Protein AF-A0AAD7PEM9-F1 (afdb_monomer)

pLDDT: mean 77.88, std 20.22, range [23.95, 96.31]

Radius of gyration: 22.01 Å; Cα contacts (8 Å, |Δi|>4): 373; chains: 1; bounding box: 54×52×71 Å

Organism: Quillaja saponaria (NCBI:txid32244)

InterPro domains:
  IPR001096 Peptidase C13, legumain [PF01650] (37-109)
  IPR001096 Peptidase C13, legumain [PF01650] (110-206)
  IPR001096 Peptidase C13, legumain [PIRSF019663] (30-283)
  IPR001096 Peptidase C13, legumain [PR00776] (38-62)
  IPR001096 Peptidase C13, legumain [PR00776] (63-92)
  IPR001096 Peptidase C13, legumain [PTHR12000] (31-109)
  IPR046427 Legumain prodomain superfamily [G3DSA:1.10.132.130] (218-283)
  IPR048501 Legumain, prodomain [PF20985] (240-283)

Nearest PDB structures (foldseek):
  5nij-assembly2_C  TM=9.007E-01  e=6.828E-25  Arabidopsis thaliana
  5h0i-assembly1_B  TM=8.807E-01  e=1.495E-23  Oldenlandia affinis
  6ysa-assembly6_F  TM=8.883E-01  e=6.011E-23  Arabidopsis thaliana
  6xt5-assembly1_A  TM=8.534E-01  e=1.320E-22  Canavalia ensiformis
  6ysa-assembly9_I  TM=8.685E-01  e=2.720E-21  Arabidopsis thaliana

Secondary structure (DSSP, 8-state):
-----------TTSGGGTT--------------PPPP-EEEE----SGGGHHHHHHHHHHHHHHHHTT--GGGEEEE----STT-TT-SSTT---SSTTPPPS-TT--S---TTGGGS---SSEEEEE-STTGGGGTTTTS-TTSSEEEEESS-SS---EEES-TTSTTPPPTT--S--EEHHHHHHHHHSGGGTTS----GGG--TTSPEEGGGHHHHHHHHHHHHSPTT-HHHHHHHHHHHHHHHHHHHHHHHHHHHHHHHHHHHHHHHHHH--PPTTS-S--PPP-

Sequence (289 aa):
MIDGKPTAATNGDHHSSYLRGNGHGHGGSSTNSTGKRWAILVAGSNYYGNYRHQADVCHAYQILKKGGLKEENIIVFMYDDIAFDISNPRPDVIINKPNCVDVYRGVPKHVLKKKHAAKACKSMVIYVEACEAGSIFEGLLPKNINIYATTASNAQESSYATYCPGDFLSPPREHDTYLGDTYSISWLEDSPENDGYTVTTASGYHSSNLHKGLLANVLHLWHKFHKAPDGSDKKLGSQKQLLGEIAHREHVDYRMSHIGNLLFGHADSANVLTTVRRAGQLLLMIGPA

Solvent-accessible surface area (backbone atoms only — not comparable to full-atom values): 17437 Å² total; per-residue (Å²): 140,80,88,76,74,82,80,73,84,88,66,89,81,66,73,69,61,82,77,54,75,89,82,83,88,79,94,71,100,65,92,71,83,73,76,86,74,73,48,78,42,72,24,96,62,66,57,61,43,44,39,13,49,50,20,45,38,24,43,51,49,52,37,42,44,68,68,67,44,55,67,93,35,49,29,47,44,59,72,79,55,46,34,76,29,93,79,39,78,46,68,75,44,35,44,54,48,57,96,55,66,71,33,43,79,87,65,65,84,80,56,72,85,60,63,82,78,60,73,79,77,90,59,46,78,46,82,40,83,36,59,29,34,28,52,77,40,34,64,65,64,68,94,84,70,55,63,48,76,51,53,50,17,48,61,83,37,69,22,39,33,32,37,37,64,87,45,99,61,30,35,57,90,71,46,58,34,38,25,21,34,46,58,54,49,54,57,55,57,68,38,82,61,38,80,90,58,85,70,76,60,79,89,71,69,58,82,88,72,62,42,50,48,88,48,41,45,60,49,16,34,50,43,51,26,71,71,32,56,87,94,35,70,64,20,55,53,28,45,52,51,39,52,48,53,52,53,50,51,54,49,51,55,49,50,52,53,50,51,33,32,73,75,54,34,79,88,44,17,63,57,65,77,65,62,75,78,62,89,60,49,57,92,72,83,81,73,88,129

Mean predicted aligned error: 11.27 Å

Foldseek 3Di:
DDPPDDPDPPPPDPLPPVLDDDDDDDDDDDPPPDAADAEEQEQPDDDLLSLASVLLSLLVVLLCVLSPRDLLRYHYYDPPQHQCPPLNPHHNFAHLFAPGGGSRPPNDDDRPPPVVPRPDDPAEEEEEEFFLFQLVCQLNPDPPDRYHYDYQDHNHGFWWFDQADPDPRHHDPSRLFTRHTDVSLVSSLVRPSNPPDPRPPPVRPDVPPTDGSVCSSLSSLVSQLVPDDPPDPSNVVSVCVNVVVVVVVVVVVVVQLVVLCVVPNPVCSVVVVPDDDDTRDRPDDDPDD

Structure (mmCIF, N/CA/C/O backbone):
data_AF-A0AAD7PEM9-F1
#
_entry.id   AF-A0AAD7PEM9-F1
#
loop_
_atom_site.group_PDB
_atom_site.id
_atom_site.type_symbol
_atom_site.label_atom_id
_atom_site.label_alt_id
_atom_site.label_comp_id
_atom_site.label_asym_id
_atom_site.label_entity_id
_atom_site.label_seq_id
_atom_site.pdbx_PDB_ins_code
_atom_site.Cartn_x
_atom_site.Cartn_y
_atom_site.Cartn_z
_atom_site.occupancy
_atom_site.B_iso_or_equiv
_atom_site.auth_seq_id
_atom_site.auth_comp_id
_atom_site.auth_asym_id
_atom_site.auth_atom_id
_atom_site.pdbx_PDB_model_num
ATOM 1 N N . MET A 1 1 ? -13.249 6.245 -27.094 1.00 28.19 1 MET A N 1
ATOM 2 C CA . MET A 1 1 ? -13.487 7.379 -26.180 1.00 28.19 1 MET A CA 1
ATOM 3 C C . MET A 1 1 ? -14.542 6.939 -25.185 1.00 28.19 1 MET A C 1
ATOM 5 O O . MET A 1 1 ? -15.717 6.940 -25.519 1.00 28.19 1 MET A O 1
ATOM 9 N N . ILE A 1 2 ? -14.118 6.445 -24.026 1.00 23.95 2 ILE A N 1
ATOM 10 C CA . ILE A 1 2 ? -14.999 6.238 -22.877 1.00 23.95 2 ILE A CA 1
ATOM 11 C C . ILE A 1 2 ? -14.343 7.030 -21.753 1.00 23.95 2 ILE A C 1
ATOM 13 O O . ILE A 1 2 ? -13.365 6.584 -21.161 1.00 23.95 2 ILE A O 1
ATOM 17 N N . ASP A 1 3 ? -14.836 8.251 -21.559 1.00 27.66 3 ASP A N 1
ATOM 18 C CA . ASP A 1 3 ? -14.515 9.115 -20.427 1.00 27.66 3 ASP A CA 1
ATOM 19 C C . ASP A 1 3 ? -15.193 8.541 -19.178 1.00 27.66 3 ASP A C 1
ATOM 21 O O . ASP A 1 3 ? -16.315 8.904 -18.821 1.00 27.66 3 ASP A O 1
ATOM 25 N N . GLY A 1 4 ? -14.524 7.596 -18.522 1.00 25.61 4 GLY A N 1
ATOM 26 C CA . GLY A 1 4 ? -14.883 7.151 -17.181 1.00 25.61 4 GLY A CA 1
ATOM 27 C C . GLY A 1 4 ? -14.295 8.110 -16.155 1.00 25.61 4 GLY A C 1
ATOM 28 O O . GLY A 1 4 ? -13.165 7.920 -15.714 1.00 25.61 4 GLY A O 1
ATOM 29 N N . LYS A 1 5 ? -15.039 9.159 -15.787 1.00 25.19 5 LYS A N 1
ATOM 30 C CA . LYS A 1 5 ? -14.730 9.960 -14.593 1.00 25.19 5 LYS A CA 1
ATOM 31 C C . LYS A 1 5 ? -14.707 9.027 -13.372 1.00 25.19 5 LYS A C 1
ATOM 33 O O . LYS A 1 5 ? -15.693 8.317 -13.179 1.00 25.19 5 LYS A O 1
ATOM 38 N N . PRO A 1 6 ? -13.666 9.047 -12.524 1.00 29.41 6 PRO A N 1
ATOM 39 C CA . PRO A 1 6 ? -13.714 8.336 -11.257 1.00 29.41 6 PRO A CA 1
ATOM 40 C C . PRO A 1 6 ? -14.795 8.972 -10.378 1.00 29.41 6 PRO A C 1
ATOM 42 O O . PRO A 1 6 ? -14.723 10.150 -10.020 1.00 29.41 6 PRO A O 1
ATOM 45 N N . THR A 1 7 ? -15.829 8.203 -10.048 1.00 29.28 7 THR A N 1
ATOM 46 C CA . THR A 1 7 ? -16.776 8.561 -8.995 1.00 29.28 7 THR A CA 1
ATOM 47 C C . THR A 1 7 ? -16.064 8.392 -7.662 1.00 29.28 7 THR A C 1
ATOM 49 O O . THR A 1 7 ? -16.002 7.291 -7.120 1.00 29.28 7 THR A O 1
ATOM 52 N N . ALA A 1 8 ? -15.499 9.483 -7.144 1.00 31.58 8 ALA A N 1
ATOM 53 C CA . ALA A 1 8 ? -15.123 9.562 -5.742 1.00 31.58 8 ALA A CA 1
ATOM 54 C C . ALA A 1 8 ? -16.353 9.188 -4.905 1.00 31.58 8 ALA A C 1
ATOM 56 O O . ALA A 1 8 ? -17.434 9.748 -5.105 1.00 31.58 8 ALA A O 1
ATOM 57 N N . ALA A 1 9 ? -16.206 8.216 -4.009 1.00 29.09 9 ALA A N 1
ATOM 58 C CA . ALA A 1 9 ? -17.259 7.833 -3.087 1.00 29.09 9 ALA A CA 1
ATOM 59 C C . ALA A 1 9 ? -17.635 9.049 -2.226 1.00 29.09 9 ALA A C 1
ATOM 61 O O . ALA A 1 9 ? -16.940 9.403 -1.276 1.00 29.09 9 ALA A O 1
ATOM 62 N N . THR A 1 10 ? -18.742 9.711 -2.557 1.00 30.09 10 THR A N 1
ATOM 63 C CA . THR A 1 10 ? -19.366 10.718 -1.702 1.00 30.09 10 THR A CA 1
ATOM 64 C C . THR A 1 10 ? -20.063 9.999 -0.551 1.00 30.09 10 THR A C 1
ATOM 66 O O . THR A 1 10 ? -21.265 9.773 -0.600 1.00 30.09 10 THR A O 1
ATOM 69 N N . ASN A 1 11 ? -19.300 9.611 0.470 1.00 31.62 11 ASN A N 1
ATOM 70 C CA . ASN A 1 11 ? -19.818 9.205 1.780 1.00 31.62 11 ASN A CA 1
ATOM 71 C C . ASN A 1 11 ? -19.169 10.061 2.881 1.00 31.62 11 ASN A C 1
ATOM 73 O O . ASN A 1 11 ? -18.692 9.563 3.901 1.00 31.62 11 ASN A O 1
ATOM 77 N N . GLY A 1 12 ? -19.145 11.378 2.666 1.00 31.31 12 GLY A N 1
ATOM 78 C CA . GLY A 1 12 ? -18.929 12.340 3.741 1.00 31.31 12 GLY A CA 1
ATOM 79 C C . GLY A 1 12 ? -20.213 12.447 4.552 1.00 31.31 12 GLY A C 1
ATOM 80 O O . GLY A 1 12 ? -21.143 13.081 4.082 1.00 31.31 12 GLY A O 1
ATOM 81 N N . ASP A 1 13 ? -20.288 11.721 5.673 1.00 33.25 13 ASP A N 1
ATOM 82 C CA . ASP A 1 13 ? -21.047 12.097 6.890 1.00 33.25 13 ASP A CA 1
ATOM 83 C C . ASP A 1 13 ? -21.143 10.964 7.933 1.00 33.25 13 ASP A C 1
ATOM 85 O O . ASP A 1 13 ? -21.546 11.197 9.072 1.00 33.25 13 ASP A O 1
ATOM 89 N N . HIS A 1 14 ? -20.712 9.734 7.622 1.00 33.22 14 HIS A N 1
ATOM 90 C CA . HIS A 1 14 ? -20.806 8.615 8.580 1.00 33.22 14 HIS A CA 1
ATOM 91 C C . HIS A 1 14 ? -19.490 8.224 9.282 1.00 33.22 14 HIS A C 1
ATOM 93 O O . HIS A 1 14 ? -19.536 7.537 10.307 1.00 33.22 14 HIS A O 1
ATOM 99 N N . HIS A 1 15 ? -18.331 8.709 8.815 1.00 41.19 15 HIS A N 1
ATOM 100 C CA . HIS A 1 15 ? -17.005 8.331 9.336 1.00 41.19 15 HIS A CA 1
ATOM 101 C C . HIS A 1 15 ? -16.741 8.781 10.790 1.00 41.19 15 HIS A C 1
ATOM 103 O O . HIS A 1 15 ? -16.165 8.028 11.575 1.00 41.19 15 HIS A O 1
ATOM 109 N N . SER A 1 16 ? -17.237 9.954 11.203 1.00 36.03 16 SER A N 1
ATOM 110 C CA . SER A 1 16 ? -16.929 10.540 12.523 1.00 36.03 16 SER A CA 1
ATOM 111 C C . SER A 1 16 ? -17.588 9.813 13.714 1.00 36.03 16 SER A C 1
ATOM 113 O O . SER A 1 16 ? -17.137 9.915 14.857 1.00 36.03 16 SER A O 1
ATOM 115 N N . SER A 1 17 ? -18.659 9.048 13.480 1.00 34.22 17 SER A N 1
ATOM 116 C CA . SER A 1 17 ? -19.497 8.513 14.565 1.00 34.22 17 SER A CA 1
ATOM 117 C C . SER A 1 17 ? -18.933 7.269 15.265 1.00 34.22 17 SER A C 1
ATOM 119 O O . SER A 1 17 ? -19.214 7.059 16.442 1.00 34.22 17 SER A O 1
ATOM 121 N N . TYR A 1 18 ? -18.096 6.471 14.594 1.00 38.22 18 TYR A N 1
ATOM 122 C CA . TYR A 1 18 ? -17.559 5.230 15.172 1.00 38.22 18 TYR A CA 1
ATOM 123 C C . TYR A 1 18 ? -16.313 5.436 16.048 1.00 38.22 18 TYR A C 1
ATOM 125 O O . TYR A 1 18 ? -16.038 4.607 16.917 1.00 38.22 18 TYR A O 1
ATOM 133 N N . LEU A 1 19 ? -15.586 6.545 15.867 1.00 37.31 19 LEU A N 1
ATOM 134 C CA . LEU A 1 19 ? -14.459 6.934 16.729 1.00 37.31 19 LEU A CA 1
ATOM 135 C C . LEU A 1 19 ? -14.899 7.817 17.911 1.00 37.31 19 LEU A C 1
ATOM 137 O O . LEU A 1 19 ? -14.237 7.842 18.950 1.00 37.31 19 LEU A O 1
ATOM 141 N N . ARG A 1 20 ? -16.054 8.488 17.802 1.00 39.75 20 ARG A N 1
ATOM 142 C CA . ARG A 1 20 ? -16.646 9.308 18.867 1.00 39.75 20 ARG A CA 1
ATOM 143 C C . ARG A 1 20 ? -17.340 8.452 19.929 1.00 39.75 20 ARG A C 1
ATOM 145 O O . ARG A 1 20 ? -18.539 8.194 19.878 1.00 39.75 20 ARG A O 1
ATOM 152 N N . GLY A 1 21 ? -16.602 8.082 20.971 1.00 33.62 21 GLY A N 1
ATOM 153 C CA . GLY A 1 21 ? -17.222 7.809 22.267 1.00 33.62 21 GLY A CA 1
ATOM 154 C C . GLY A 1 21 ? -17.830 9.103 22.820 1.00 33.62 21 GLY A C 1
ATOM 155 O O . GLY A 1 21 ? -17.102 10.057 23.074 1.00 33.62 21 GLY A O 1
ATOM 156 N N . ASN A 1 22 ? -19.155 9.152 22.982 1.00 35.03 22 ASN A N 1
ATOM 157 C CA . ASN A 1 22 ? -19.873 10.265 23.612 1.00 35.03 22 ASN A CA 1
ATOM 158 C C . ASN A 1 22 ? -19.249 10.636 24.970 1.00 35.03 22 ASN A C 1
ATOM 160 O O . ASN A 1 22 ? -19.335 9.866 25.925 1.00 35.03 22 ASN A O 1
ATOM 164 N N . GLY A 1 23 ? -18.680 11.836 25.071 1.00 34.56 23 GLY A N 1
ATOM 165 C CA . GLY A 1 23 ? -18.253 12.436 26.332 1.00 34.56 23 GLY A CA 1
ATOM 166 C C . GLY A 1 23 ? -19.013 13.730 26.589 1.00 34.56 23 GLY A C 1
ATOM 167 O O . GLY A 1 23 ? -18.608 14.760 26.070 1.00 34.56 23 GLY A O 1
ATOM 168 N N . HIS A 1 24 ? -20.091 13.672 27.377 1.00 31.80 24 HIS A N 1
ATOM 169 C CA . HIS A 1 24 ? -20.670 14.787 28.146 1.00 31.80 24 HIS A CA 1
ATOM 170 C C . HIS A 1 24 ? -21.153 14.213 29.491 1.00 31.80 24 HIS A C 1
ATOM 172 O O . HIS A 1 24 ? -21.823 13.183 29.523 1.00 31.80 24 HIS A O 1
ATOM 178 N N . GLY A 1 25 ? -20.698 14.811 30.597 1.00 39.12 25 GLY A N 1
ATOM 179 C CA . GLY A 1 25 ? -20.595 14.146 31.898 1.00 39.12 25 GLY A CA 1
ATOM 180 C C . GLY A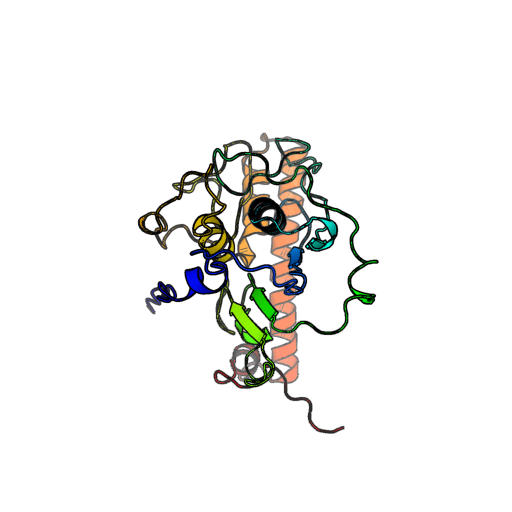 1 25 ? -21.803 14.229 32.834 1.00 39.12 25 GLY A C 1
ATOM 181 O O . GLY A 1 25 ? -22.584 15.176 32.804 1.00 39.12 25 GLY A O 1
ATOM 182 N N . HIS A 1 26 ? -21.860 13.271 33.762 1.00 31.94 26 HIS A N 1
ATOM 183 C CA . HIS A 1 26 ? -22.388 13.458 35.113 1.00 31.94 26 HIS A CA 1
ATOM 184 C C . HIS A 1 26 ? -21.810 12.401 36.061 1.00 31.94 26 HIS A C 1
ATOM 186 O O . HIS A 1 26 ? -21.626 11.246 35.680 1.00 31.94 26 HIS A O 1
ATOM 192 N N . GLY A 1 27 ? -21.476 12.826 37.283 1.00 39.62 27 GLY A N 1
ATOM 193 C CA . GLY A 1 27 ? -20.904 11.981 38.324 1.00 39.62 27 GLY A CA 1
ATOM 194 C C . GLY A 1 27 ? -21.825 10.818 38.687 1.00 39.62 27 GLY A C 1
ATOM 195 O O . GLY A 1 27 ? -22.992 11.008 39.013 1.00 39.62 27 GLY A O 1
ATOM 196 N N . GLY A 1 28 ? -21.272 9.610 38.637 1.00 29.92 28 GLY A N 1
ATOM 197 C CA . GLY A 1 28 ? -21.939 8.377 39.027 1.00 29.92 28 GLY A CA 1
ATOM 198 C C . GLY A 1 28 ? -20.964 7.217 38.904 1.00 29.92 28 GLY A C 1
ATOM 199 O O . GLY A 1 28 ? -20.596 6.823 37.799 1.00 29.92 28 GLY A O 1
ATOM 200 N N . SER A 1 29 ? -20.514 6.695 40.046 1.00 42.78 29 SER A N 1
ATOM 201 C CA . SER A 1 29 ? -19.717 5.472 40.131 1.00 42.78 29 SER A CA 1
ATOM 202 C C . SER A 1 29 ? -20.503 4.318 39.508 1.00 42.78 29 SER A C 1
ATOM 204 O O . SER A 1 29 ? -21.427 3.777 40.110 1.00 42.78 29 SER A O 1
ATOM 206 N N . SER A 1 30 ? -20.157 3.964 38.274 1.00 35.09 30 SER A N 1
ATOM 207 C CA . SER A 1 30 ? -20.534 2.698 37.663 1.00 35.09 30 SER A CA 1
ATOM 208 C C . SER A 1 30 ? -19.281 2.125 37.023 1.00 35.09 30 SER A C 1
ATOM 210 O O . SER A 1 30 ? -18.703 2.689 36.094 1.00 35.09 30 SER A O 1
ATOM 212 N N . THR A 1 31 ? -18.810 1.005 37.556 1.00 47.44 31 THR A N 1
ATOM 213 C CA . THR A 1 31 ? -17.778 0.190 36.920 1.00 47.44 31 THR A CA 1
ATOM 214 C C . THR A 1 31 ? -18.389 -0.478 35.687 1.00 47.44 31 THR A C 1
ATOM 216 O O . THR A 1 31 ? -18.671 -1.675 35.683 1.00 47.44 31 THR A O 1
ATOM 219 N N . ASN A 1 32 ? -18.641 0.306 34.639 1.00 43.00 32 ASN A N 1
ATOM 220 C CA . ASN A 1 32 ? -18.952 -0.209 33.316 1.00 43.00 32 ASN A CA 1
ATOM 221 C C . ASN A 1 32 ? -17.657 -0.782 32.747 1.00 43.00 32 ASN A C 1
ATOM 223 O O . ASN A 1 32 ? -16.740 -0.037 32.404 1.00 43.00 32 ASN A O 1
ATOM 227 N N . SER A 1 33 ? -17.561 -2.109 32.662 1.00 50.50 33 SER A N 1
ATOM 228 C CA . SER A 1 33 ? -16.481 -2.761 31.923 1.00 50.50 33 SER A CA 1
ATOM 229 C C . SER A 1 33 ? -16.635 -2.426 30.436 1.00 50.50 33 SER A C 1
ATOM 231 O O . SER A 1 33 ? -17.313 -3.102 29.665 1.00 50.50 33 SER A O 1
ATOM 233 N N . THR A 1 34 ? -16.040 -1.311 30.024 1.00 70.25 34 THR A N 1
ATOM 234 C CA . THR A 1 34 ? -15.925 -0.939 28.620 1.00 70.25 34 THR A CA 1
ATOM 235 C C . THR A 1 34 ? -15.069 -2.008 27.942 1.00 70.25 34 THR A C 1
ATOM 237 O O . THR A 1 34 ? -13.932 -2.272 28.336 1.00 70.25 34 THR A O 1
ATOM 240 N N . GLY A 1 35 ? -15.653 -2.725 26.977 1.00 73.94 35 GLY A N 1
ATOM 241 C CA . GLY A 1 35 ? -14.961 -3.797 26.262 1.00 73.94 35 GLY A CA 1
ATOM 242 C C . GLY A 1 35 ? -13.635 -3.314 25.661 1.00 73.94 35 GLY A C 1
ATOM 243 O O . GLY A 1 35 ? -13.486 -2.148 25.296 1.00 73.94 35 GLY A O 1
ATOM 244 N N . LYS A 1 36 ? -12.648 -4.209 25.555 1.00 84.25 36 LYS A N 1
ATOM 245 C CA . LYS A 1 36 ? -11.341 -3.866 24.976 1.00 84.25 36 LYS A CA 1
ATOM 246 C C . LYS A 1 36 ? -11.478 -3.604 23.472 1.00 84.25 36 LYS A C 1
ATOM 248 O O . LYS A 1 36 ? -12.008 -4.446 22.751 1.00 84.25 36 LYS A O 1
ATOM 253 N N . ARG A 1 37 ? -10.948 -2.471 23.000 1.00 87.94 37 ARG A N 1
ATOM 254 C CA . ARG A 1 37 ? -10.754 -2.191 21.568 1.00 87.94 37 ARG A CA 1
ATOM 255 C C . ARG A 1 37 ? -9.472 -2.874 21.085 1.00 87.94 37 ARG A C 1
ATOM 257 O O . ARG A 1 37 ? -8.461 -2.804 21.783 1.00 87.94 37 ARG A O 1
ATOM 264 N N . TRP A 1 38 ? -9.534 -3.506 19.916 1.00 87.50 38 TRP A N 1
ATOM 265 C CA . TRP A 1 38 ? -8.422 -4.203 19.265 1.00 87.50 38 TRP A CA 1
ATOM 266 C C . TRP A 1 38 ? -8.283 -3.732 17.822 1.00 87.50 38 TRP A C 1
ATOM 268 O O . TRP A 1 38 ? -9.289 -3.409 17.193 1.00 87.50 38 TRP A O 1
ATOM 278 N N . ALA A 1 39 ? -7.064 -3.765 17.296 1.00 90.50 39 ALA A N 1
ATOM 279 C CA . ALA A 1 39 ? -6.781 -3.503 15.892 1.00 90.50 39 ALA A CA 1
ATOM 280 C C . ALA A 1 39 ? -5.832 -4.559 15.320 1.00 90.50 39 ALA A C 1
ATOM 282 O O . ALA A 1 39 ? -4.964 -5.083 16.022 1.00 90.50 39 ALA A O 1
ATOM 283 N N . ILE A 1 40 ? -6.010 -4.861 14.036 1.00 89.94 40 ILE A N 1
ATOM 284 C CA . ILE A 1 40 ? -5.048 -5.613 13.237 1.00 89.94 40 ILE A CA 1
ATOM 285 C C . ILE A 1 40 ? -4.717 -4.761 12.025 1.00 89.94 40 ILE A C 1
ATOM 287 O O . ILE A 1 40 ? -5.623 -4.381 11.290 1.00 89.94 40 ILE A O 1
ATOM 291 N N . LEU A 1 41 ? -3.435 -4.486 11.835 1.00 93.44 41 LEU A N 1
ATOM 292 C CA . LEU A 1 41 ? -2.896 -3.738 10.710 1.00 93.44 41 LEU A CA 1
ATOM 293 C C . LEU A 1 41 ? -2.036 -4.692 9.882 1.00 93.44 41 LEU A C 1
ATOM 295 O O . LEU A 1 41 ? -1.224 -5.425 10.450 1.00 93.44 41 LEU A O 1
ATOM 299 N N . VAL A 1 42 ? -2.234 -4.723 8.565 1.00 93.56 42 VAL A N 1
ATOM 300 C CA . VAL A 1 42 ? -1.559 -5.675 7.672 1.00 93.56 42 VAL A CA 1
ATOM 301 C C . VAL A 1 42 ? -1.076 -4.963 6.418 1.00 93.56 42 VAL A C 1
ATOM 303 O O . VAL A 1 42 ? -1.883 -4.408 5.681 1.00 93.56 42 VAL A O 1
ATOM 306 N N . ALA A 1 43 ? 0.225 -5.045 6.150 1.00 93.06 43 ALA A N 1
ATOM 307 C CA . ALA A 1 43 ? 0.818 -4.724 4.862 1.00 93.06 43 ALA A CA 1
ATOM 308 C C . ALA A 1 43 ? 1.081 -6.040 4.120 1.00 93.06 43 ALA A C 1
ATOM 310 O O . ALA A 1 43 ? 1.899 -6.854 4.549 1.00 93.06 43 ALA A O 1
ATOM 311 N N . GLY A 1 44 ? 0.366 -6.264 3.017 1.00 91.88 44 GLY A N 1
ATOM 312 C CA . GLY A 1 44 ? 0.402 -7.520 2.257 1.00 91.88 44 GLY A CA 1
ATOM 313 C C . GLY A 1 44 ? 1.575 -7.667 1.282 1.00 91.88 44 GLY A C 1
ATOM 314 O O . GLY A 1 44 ? 1.578 -8.601 0.486 1.00 91.88 44 GLY A O 1
ATOM 315 N N . SER A 1 45 ? 2.549 -6.754 1.304 1.00 91.50 45 SER A N 1
ATOM 316 C CA . SER A 1 45 ? 3.645 -6.694 0.331 1.00 91.50 45 SER A CA 1
ATOM 317 C C . SER A 1 45 ? 4.996 -6.400 0.977 1.00 91.50 45 SER A C 1
ATOM 319 O O . SER A 1 45 ? 5.071 -5.817 2.060 1.00 91.50 45 SER A O 1
ATOM 321 N N . ASN A 1 46 ? 6.051 -6.682 0.226 1.00 91.06 46 ASN A N 1
ATOM 322 C CA . ASN A 1 46 ? 7.449 -6.442 0.558 1.00 91.06 46 ASN A CA 1
ATOM 323 C C . ASN A 1 46 ? 8.158 -5.630 -0.546 1.00 91.06 46 ASN A C 1
ATOM 325 O O . ASN A 1 46 ? 7.552 -5.285 -1.566 1.00 91.06 46 ASN A O 1
ATOM 329 N N . TYR A 1 47 ? 9.447 -5.373 -0.335 1.00 91.94 47 TYR A N 1
ATOM 330 C CA . TYR A 1 47 ? 10.369 -4.609 -1.174 1.00 91.94 47 TYR A CA 1
ATOM 331 C C . TYR A 1 47 ? 10.101 -3.103 -1.234 1.00 91.94 47 TYR A C 1
ATOM 333 O O . TYR A 1 47 ? 8.970 -2.625 -1.157 1.00 91.94 47 TYR A O 1
ATOM 341 N N . TYR A 1 48 ? 11.170 -2.338 -1.466 1.00 92.25 48 TYR A N 1
ATOM 342 C CA . TYR A 1 48 ? 11.141 -0.873 -1.467 1.00 92.25 48 TYR A CA 1
ATOM 343 C C . TYR A 1 48 ? 10.200 -0.248 -2.520 1.00 92.25 48 TYR A C 1
ATOM 345 O O . TYR A 1 48 ? 9.628 0.820 -2.302 1.00 92.25 48 TYR A O 1
ATOM 353 N N . GLY A 1 49 ? 9.943 -0.933 -3.640 1.00 89.50 49 GLY A N 1
ATOM 354 C CA . GLY A 1 49 ? 8.935 -0.502 -4.622 1.00 89.50 49 GLY A CA 1
ATOM 355 C C . GLY A 1 49 ? 7.498 -0.464 -4.070 1.00 89.50 49 GLY A C 1
ATOM 356 O O . GLY A 1 49 ? 6.640 0.224 -4.622 1.00 89.50 49 GLY A O 1
ATOM 357 N N . ASN A 1 50 ? 7.237 -1.153 -2.954 1.00 93.44 50 ASN A N 1
ATOM 358 C CA . ASN A 1 50 ? 5.951 -1.181 -2.253 1.00 93.44 50 ASN A CA 1
ATOM 359 C C . ASN A 1 50 ? 5.985 -0.461 -0.895 1.00 93.44 50 ASN A C 1
ATOM 361 O O . ASN A 1 50 ? 5.160 -0.746 -0.028 1.00 93.44 50 ASN A O 1
ATOM 365 N N . TYR A 1 51 ? 6.917 0.481 -0.724 1.00 94.69 51 TYR A N 1
ATOM 366 C CA . TYR A 1 51 ? 7.090 1.313 0.472 1.00 94.69 51 TYR A CA 1
ATOM 367 C C . TYR A 1 51 ? 5.764 1.759 1.115 1.00 94.69 51 TYR A C 1
ATOM 369 O O . TYR A 1 51 ? 5.547 1.553 2.311 1.00 94.69 51 TYR A O 1
ATOM 377 N N . ARG A 1 52 ? 4.863 2.311 0.293 1.00 94.19 52 ARG A N 1
ATOM 378 C CA . ARG A 1 52 ? 3.548 2.843 0.679 1.00 94.19 52 ARG A CA 1
ATOM 379 C C . ARG A 1 52 ? 2.705 1.926 1.570 1.00 94.19 52 ARG A C 1
ATOM 381 O O . ARG A 1 52 ? 2.190 2.401 2.571 1.00 94.19 52 ARG A O 1
ATOM 388 N N . HIS A 1 53 ? 2.660 0.614 1.325 1.00 95.81 53 HIS A N 1
ATOM 389 C CA . HIS A 1 53 ? 1.777 -0.267 2.099 1.00 95.81 53 HIS A CA 1
ATOM 390 C C . HIS A 1 53 ? 2.247 -0.426 3.557 1.00 95.81 53 HIS A C 1
ATOM 392 O O . HIS A 1 53 ? 1.433 -0.520 4.475 1.00 95.81 53 HIS A O 1
ATOM 398 N N . GLN A 1 54 ? 3.566 -0.451 3.798 1.00 96.31 54 GLN A N 1
ATOM 399 C CA . GLN A 1 54 ? 4.102 -0.471 5.165 1.00 96.31 54 GLN A CA 1
ATOM 400 C C . GLN A 1 54 ? 4.054 0.921 5.804 1.00 96.31 54 GLN A C 1
ATOM 402 O O . GLN A 1 54 ? 3.815 1.018 7.007 1.00 96.31 54 GLN A O 1
ATOM 407 N N . ALA A 1 55 ? 4.210 1.990 5.015 1.00 95.44 55 ALA A N 1
ATOM 408 C CA . ALA A 1 55 ? 4.030 3.363 5.482 1.00 95.44 55 ALA A CA 1
ATOM 409 C C . ALA A 1 55 ? 2.592 3.630 5.966 1.00 95.44 55 ALA A C 1
ATOM 411 O O . ALA A 1 55 ? 2.423 4.178 7.055 1.00 95.44 55 ALA A O 1
ATOM 412 N N . ASP A 1 56 ? 1.578 3.155 5.236 1.00 96.19 56 ASP A N 1
ATOM 413 C CA . ASP A 1 56 ? 0.163 3.245 5.617 1.00 96.19 56 ASP A CA 1
ATOM 414 C C . ASP A 1 56 ? -0.108 2.528 6.948 1.00 96.19 56 ASP A C 1
ATOM 416 O O . ASP A 1 56 ? -0.740 3.077 7.852 1.00 96.19 56 ASP A O 1
ATOM 420 N N . VAL A 1 57 ? 0.423 1.310 7.113 1.00 96.06 57 VAL A N 1
ATOM 421 C CA . VAL A 1 57 ? 0.316 0.540 8.364 1.00 96.06 57 VAL A CA 1
ATOM 422 C C . VAL A 1 57 ? 0.996 1.254 9.531 1.00 96.06 57 VAL A C 1
ATOM 424 O O . VAL A 1 57 ? 0.438 1.307 10.631 1.00 96.06 57 VAL A O 1
ATOM 427 N N . CYS A 1 58 ? 2.183 1.817 9.305 1.00 95.75 58 CYS A N 1
ATOM 428 C CA . CYS A 1 58 ? 2.901 2.586 10.315 1.00 95.75 58 CYS A CA 1
ATOM 429 C C . CYS A 1 58 ? 2.101 3.830 10.731 1.00 95.75 58 CYS A C 1
ATOM 431 O O . CYS A 1 58 ? 1.930 4.084 11.922 1.00 95.75 58 CYS A O 1
ATOM 433 N N . HIS A 1 59 ? 1.536 4.566 9.774 1.00 95.25 59 HIS A N 1
ATOM 434 C CA . HIS A 1 59 ? 0.729 5.751 10.055 1.00 95.25 59 HIS A CA 1
ATOM 435 C C . HIS A 1 59 ? -0.566 5.399 10.806 1.00 95.25 59 HIS A C 1
ATOM 437 O O . HIS A 1 59 ? -0.869 6.006 11.838 1.00 95.25 59 HIS A O 1
ATOM 443 N N . ALA A 1 60 ? -1.265 4.342 10.382 1.00 94.38 60 ALA A N 1
ATOM 444 C CA . ALA A 1 60 ? -2.431 3.807 11.082 1.00 94.38 60 ALA A CA 1
ATOM 445 C C . ALA A 1 60 ? -2.113 3.448 12.543 1.00 94.38 60 ALA A C 1
ATOM 447 O O . ALA A 1 60 ? -2.892 3.749 13.450 1.00 94.38 60 ALA A O 1
ATOM 448 N N . TYR A 1 61 ? -0.949 2.840 12.798 1.00 94.50 61 TYR A N 1
ATOM 449 C CA . TYR A 1 61 ? -0.498 2.542 14.155 1.00 94.50 61 TYR A CA 1
ATOM 450 C C . TYR A 1 61 ? -0.353 3.811 15.008 1.00 94.50 61 TYR A C 1
ATOM 452 O O . TYR A 1 61 ? -0.838 3.832 16.143 1.00 94.50 61 TYR A O 1
ATOM 460 N N . GLN A 1 62 ? 0.259 4.872 14.469 1.00 94.06 62 GLN A N 1
ATOM 461 C CA . GLN A 1 62 ? 0.432 6.133 15.199 1.00 94.06 62 GLN A CA 1
ATOM 462 C C . GLN A 1 62 ? -0.917 6.768 15.563 1.00 94.06 62 GLN A C 1
ATOM 464 O O . GLN A 1 62 ? -1.108 7.180 16.710 1.00 94.06 62 GLN A O 1
ATOM 469 N N . ILE A 1 63 ? -1.876 6.774 14.631 1.00 92.31 63 ILE A N 1
ATOM 470 C CA . ILE A 1 63 ? -3.241 7.276 14.859 1.00 92.31 63 ILE A CA 1
ATOM 471 C C . ILE A 1 63 ? -3.929 6.488 15.977 1.00 92.31 63 ILE A C 1
ATOM 473 O O . ILE A 1 63 ? -4.418 7.073 16.944 1.00 92.31 63 ILE A O 1
ATOM 477 N N . LEU A 1 64 ? -3.912 5.153 15.907 1.00 92.38 64 LEU A N 1
ATOM 478 C CA . LEU A 1 64 ? -4.552 4.306 16.917 1.00 92.38 64 LEU A CA 1
ATOM 479 C C . LEU A 1 64 ? -3.915 4.473 18.301 1.00 92.38 64 LEU A C 1
ATOM 481 O O . LEU A 1 64 ? -4.628 4.559 19.307 1.00 92.38 64 LEU A O 1
ATOM 485 N N . LYS A 1 65 ? -2.582 4.552 18.363 1.00 91.50 65 LYS A N 1
ATOM 486 C CA . LYS A 1 65 ? -1.846 4.784 19.610 1.00 91.50 65 LYS A CA 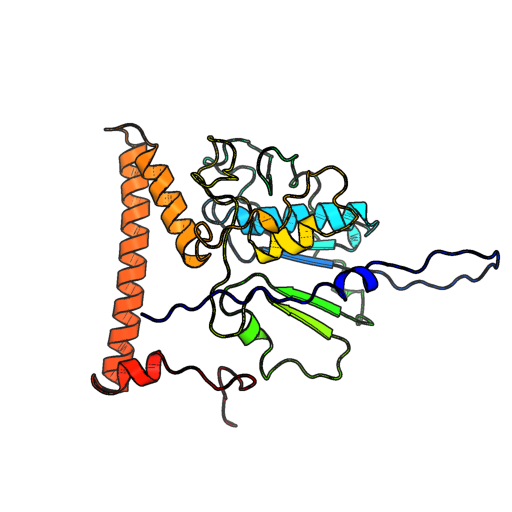1
ATOM 487 C C . LYS A 1 65 ? -2.199 6.141 20.217 1.00 91.50 65 LYS A C 1
ATOM 489 O O . LYS A 1 65 ? -2.486 6.215 21.413 1.00 91.50 65 LYS A O 1
ATOM 494 N N . LYS A 1 66 ? -2.246 7.198 19.400 1.00 90.25 66 LYS A N 1
ATOM 495 C CA . LYS A 1 66 ? -2.635 8.549 19.832 1.00 90.25 66 LYS A CA 1
ATOM 496 C C . LYS A 1 66 ? -4.106 8.624 20.265 1.00 90.25 66 LYS A C 1
ATOM 498 O O . LYS A 1 66 ? -4.404 9.284 21.255 1.00 90.25 66 LYS A O 1
ATOM 503 N N . GLY A 1 67 ? -4.993 7.850 19.635 1.00 89.94 67 GLY A N 1
ATOM 504 C CA . GLY A 1 67 ? -6.398 7.654 20.036 1.00 89.94 67 GLY A CA 1
ATOM 505 C C . GLY A 1 67 ? -6.606 6.783 21.289 1.00 89.94 67 GLY A C 1
ATOM 506 O O . GLY A 1 67 ? -7.736 6.399 21.631 1.00 89.94 67 GLY A O 1
ATOM 507 N N . GLY A 1 68 ? -5.521 6.423 21.979 1.00 91.00 68 GLY A N 1
ATOM 508 C CA . GLY A 1 68 ? -5.548 5.707 23.250 1.00 91.00 68 GLY A CA 1
ATOM 509 C C . GLY A 1 68 ? -5.792 4.200 23.134 1.00 91.00 68 GLY A C 1
ATOM 510 O O . GLY A 1 68 ? -6.165 3.573 24.132 1.00 91.00 68 GLY A O 1
ATOM 511 N N . LEU A 1 69 ? -5.619 3.585 21.953 1.00 91.19 69 LEU A N 1
ATOM 512 C CA . LEU A 1 69 ? -5.498 2.125 21.886 1.00 91.19 69 LEU A CA 1
ATOM 513 C C . LEU A 1 69 ? -4.173 1.709 22.521 1.00 91.19 69 LEU A C 1
ATOM 515 O O . LEU A 1 69 ? -3.105 2.210 22.178 1.00 91.19 69 LEU A O 1
ATOM 519 N N . LYS A 1 70 ? -4.250 0.758 23.451 1.00 89.88 70 LYS A N 1
ATOM 520 C CA . LYS A 1 70 ? -3.056 0.197 24.075 1.00 89.88 70 LYS A CA 1
ATOM 521 C C . LYS A 1 70 ? -2.288 -0.643 23.063 1.00 89.88 70 LYS A C 1
ATOM 523 O O . LYS A 1 70 ? -2.898 -1.414 22.324 1.00 89.88 70 LYS A O 1
ATOM 528 N N . GLU A 1 71 ? -0.966 -0.531 23.084 1.00 87.38 71 GLU A N 1
ATOM 529 C CA . GLU A 1 71 ? -0.068 -1.230 22.161 1.00 87.38 71 GLU A CA 1
ATOM 530 C C . GLU A 1 71 ? -0.274 -2.750 22.198 1.00 87.38 71 GLU A C 1
ATOM 532 O O . GLU A 1 71 ? -0.310 -3.393 21.154 1.00 87.38 71 GLU A O 1
ATOM 537 N N . GLU A 1 72 ? -0.547 -3.332 23.374 1.00 85.62 72 GLU A N 1
ATOM 538 C CA . GLU A 1 72 ? -0.837 -4.766 23.482 1.00 85.62 72 GLU A CA 1
ATOM 539 C C . GLU A 1 72 ? -2.111 -5.229 22.753 1.00 85.62 72 GLU A C 1
ATOM 541 O O . GLU A 1 72 ? -2.312 -6.438 22.609 1.00 85.62 72 GLU A O 1
ATOM 546 N N . ASN A 1 73 ? -2.957 -4.289 22.321 1.00 87.88 73 ASN A N 1
ATOM 547 C CA . ASN A 1 73 ? -4.186 -4.545 21.581 1.00 87.88 73 ASN A CA 1
ATOM 548 C C . ASN A 1 73 ? -4.082 -4.181 20.087 1.00 87.88 73 ASN A C 1
ATOM 550 O O . ASN A 1 73 ? -5.082 -4.298 19.375 1.00 87.88 73 ASN A O 1
ATOM 554 N N . ILE A 1 74 ? -2.912 -3.745 19.605 1.00 90.06 74 ILE A N 1
ATOM 555 C CA . ILE A 1 74 ? -2.654 -3.490 18.183 1.00 90.06 74 ILE A CA 1
ATOM 556 C C . ILE A 1 74 ? -1.707 -4.572 17.665 1.00 90.06 74 ILE A C 1
ATOM 558 O O . ILE A 1 74 ? -0.581 -4.715 18.135 1.00 90.06 74 ILE A O 1
ATOM 562 N N . ILE A 1 75 ? -2.171 -5.352 16.695 1.00 87.50 75 ILE A N 1
ATOM 563 C CA . ILE A 1 75 ? -1.374 -6.398 16.053 1.00 87.50 75 ILE A CA 1
ATOM 564 C C . ILE A 1 75 ? -0.962 -5.898 14.685 1.00 87.50 75 ILE A C 1
ATOM 566 O O . ILE A 1 75 ? -1.820 -5.572 13.872 1.00 87.50 75 ILE A O 1
ATOM 570 N N . VAL A 1 76 ? 0.339 -5.867 14.432 1.00 88.38 76 VAL A N 1
ATOM 571 C CA . VAL A 1 76 ? 0.889 -5.394 13.166 1.00 88.38 76 VAL A CA 1
ATOM 572 C C . VAL A 1 76 ? 1.539 -6.555 12.428 1.00 88.38 76 VAL A C 1
ATOM 574 O O . VAL A 1 76 ? 2.317 -7.315 13.005 1.00 88.38 76 VAL A O 1
ATOM 577 N N . PHE A 1 77 ? 1.198 -6.678 11.152 1.00 88.19 77 PHE A N 1
ATOM 578 C CA . PHE A 1 77 ? 1.849 -7.545 10.185 1.00 88.19 77 PHE A CA 1
ATOM 579 C C . PHE A 1 77 ? 2.446 -6.663 9.096 1.00 88.19 77 PHE A C 1
ATOM 581 O O . PHE A 1 77 ? 1.723 -6.017 8.343 1.00 88.19 77 PHE A O 1
ATOM 588 N N . MET A 1 78 ? 3.767 -6.642 9.016 1.00 90.56 78 MET A N 1
ATOM 589 C CA . MET A 1 78 ? 4.522 -6.003 7.946 1.00 90.56 78 MET A CA 1
ATOM 590 C C . MET A 1 78 ? 5.803 -6.805 7.730 1.00 90.56 78 MET A C 1
ATOM 592 O O . MET A 1 78 ? 6.271 -7.460 8.663 1.00 90.56 78 MET A O 1
ATOM 596 N N . TYR A 1 79 ? 6.351 -6.780 6.516 1.00 91.00 79 TYR A N 1
ATOM 597 C CA . TYR A 1 79 ? 7.592 -7.499 6.218 1.00 91.00 79 TYR A CA 1
ATOM 598 C C . TYR A 1 79 ? 8.810 -6.919 6.946 1.00 91.00 79 TYR A C 1
ATOM 600 O O . TYR A 1 79 ? 9.765 -7.655 7.179 1.00 91.00 79 TYR A O 1
ATOM 608 N N . ASP A 1 80 ? 8.748 -5.643 7.347 1.00 92.62 80 ASP A N 1
ATOM 609 C CA . ASP A 1 80 ? 9.807 -4.934 8.074 1.00 92.62 80 ASP A CA 1
ATOM 610 C C . ASP A 1 80 ? 11.117 -4.796 7.274 1.00 92.62 80 ASP A C 1
ATOM 612 O O . ASP A 1 80 ? 12.214 -4.760 7.826 1.00 92.62 80 ASP A O 1
ATOM 616 N N . ASP A 1 81 ? 10.999 -4.703 5.949 1.00 94.12 81 ASP A N 1
ATOM 617 C CA . ASP A 1 81 ? 12.107 -4.633 4.993 1.00 94.12 81 ASP A CA 1
ATOM 618 C C . ASP A 1 81 ? 12.277 -3.246 4.349 1.00 94.12 81 ASP A C 1
ATOM 620 O O . ASP A 1 81 ? 13.034 -3.104 3.399 1.00 94.12 81 ASP A O 1
ATOM 624 N N . ILE A 1 82 ? 11.597 -2.213 4.865 1.00 96.12 82 ILE A N 1
ATOM 625 C CA . ILE A 1 82 ? 11.633 -0.846 4.311 1.00 96.12 82 ILE A CA 1
ATOM 626 C C . ILE A 1 82 ? 12.608 0.071 5.056 1.00 96.12 82 ILE A C 1
ATOM 628 O O . ILE A 1 82 ? 13.428 0.743 4.430 1.00 96.12 82 ILE A O 1
ATOM 632 N N . ALA A 1 83 ? 12.540 0.114 6.390 1.00 93.12 83 ALA A N 1
ATOM 633 C CA . ALA A 1 83 ? 13.272 1.098 7.192 1.00 93.12 83 ALA A CA 1
ATOM 634 C C . ALA A 1 83 ? 14.798 1.022 7.003 1.00 93.12 83 ALA A C 1
ATOM 636 O O . ALA A 1 83 ? 15.467 2.051 6.998 1.00 93.12 83 ALA A O 1
ATOM 637 N N . PHE A 1 84 ? 15.336 -0.179 6.780 1.00 92.88 84 PHE A N 1
ATOM 638 C CA . PHE A 1 84 ? 16.766 -0.431 6.570 1.00 92.88 84 PHE A CA 1
ATOM 639 C C . PHE A 1 84 ? 17.098 -0.917 5.150 1.00 92.88 84 PHE A C 1
ATOM 641 O O . PHE A 1 84 ? 18.198 -1.424 4.925 1.00 92.88 84 PHE A O 1
ATOM 648 N N . ASP A 1 85 ? 16.175 -0.780 4.190 1.00 94.62 85 ASP A N 1
ATOM 649 C CA . ASP A 1 85 ? 16.486 -1.077 2.789 1.00 94.62 85 ASP A CA 1
ATOM 650 C C . ASP A 1 85 ? 17.618 -0.163 2.303 1.00 94.62 85 ASP A C 1
ATOM 652 O O . ASP A 1 85 ? 17.646 1.031 2.601 1.00 94.62 85 ASP A O 1
ATOM 656 N N . ILE A 1 86 ? 18.531 -0.702 1.497 1.00 91.69 86 ILE A N 1
ATOM 657 C CA . ILE A 1 86 ? 19.645 0.061 0.907 1.00 91.69 86 ILE A CA 1
ATOM 658 C C . ILE A 1 86 ? 19.184 1.217 0.005 1.00 91.69 86 ILE A C 1
ATOM 660 O O . ILE A 1 86 ? 19.959 2.123 -0.297 1.00 91.69 86 ILE A O 1
ATOM 664 N N . SER A 1 87 ? 17.943 1.154 -0.474 1.00 90.31 87 SER A N 1
ATOM 665 C CA . SER A 1 87 ? 17.298 2.163 -1.307 1.00 90.31 87 SER A CA 1
ATOM 666 C C . SER A 1 87 ? 16.576 3.214 -0.469 1.00 90.31 87 SER A C 1
ATOM 668 O O . SER A 1 87 ? 16.176 4.233 -1.027 1.00 90.31 87 SER A O 1
ATOM 670 N N . ASN A 1 88 ? 16.412 2.999 0.843 1.00 92.88 88 ASN A N 1
ATOM 671 C CA . ASN A 1 88 ? 15.831 3.990 1.733 1.00 92.88 88 ASN A CA 1
ATOM 672 C C . ASN A 1 88 ? 16.846 5.116 1.992 1.00 92.88 88 ASN A C 1
ATOM 674 O O . ASN A 1 88 ? 17.882 4.878 2.618 1.00 92.88 88 ASN A O 1
ATOM 678 N N . PRO A 1 89 ? 16.569 6.359 1.562 1.00 91.88 89 PRO A N 1
ATOM 679 C CA . PRO A 1 89 ? 17.485 7.473 1.777 1.00 91.88 89 PRO A CA 1
ATOM 680 C C . PRO A 1 89 ? 17.555 7.917 3.245 1.00 91.88 89 PRO A C 1
ATOM 682 O O . PRO A 1 89 ? 18.444 8.687 3.607 1.00 91.88 89 PRO A O 1
ATOM 685 N N . ARG A 1 90 ? 16.614 7.467 4.086 1.00 91.56 90 ARG A N 1
ATOM 686 C CA . ARG A 1 90 ? 16.537 7.791 5.513 1.00 91.56 90 ARG A CA 1
ATOM 687 C C . ARG A 1 90 ? 16.463 6.490 6.324 1.00 91.56 90 ARG A C 1
ATOM 689 O O . ARG A 1 90 ? 15.363 6.040 6.641 1.00 91.56 90 ARG A O 1
ATOM 696 N N . PRO A 1 91 ? 17.613 5.864 6.637 1.00 92.88 91 PRO A N 1
ATOM 697 C CA . PRO A 1 91 ? 17.641 4.641 7.432 1.00 92.88 91 PRO A CA 1
ATOM 698 C C . PRO A 1 91 ? 16.908 4.812 8.767 1.00 92.88 91 PRO A C 1
ATOM 700 O O . PRO A 1 91 ? 17.030 5.861 9.399 1.00 92.88 91 PRO A O 1
ATOM 703 N N . ASP A 1 92 ? 16.181 3.775 9.184 1.00 92.25 92 ASP A N 1
ATOM 704 C CA . ASP A 1 92 ? 15.357 3.740 10.408 1.00 92.25 92 ASP A CA 1
ATOM 705 C C . ASP A 1 92 ? 14.160 4.716 10.414 1.00 92.25 92 ASP A C 1
ATOM 707 O O . ASP A 1 92 ? 13.548 4.959 11.450 1.00 92.25 92 ASP A O 1
ATOM 711 N N . VAL A 1 93 ? 13.801 5.281 9.255 1.00 93.56 93 VAL A N 1
ATOM 712 C CA . VAL A 1 93 ? 12.683 6.225 9.113 1.00 93.56 93 VAL A CA 1
ATOM 713 C C . VAL A 1 93 ? 11.741 5.779 7.998 1.00 93.56 93 VAL A C 1
ATOM 715 O O . VAL A 1 93 ? 12.179 5.451 6.890 1.00 93.56 93 VAL A O 1
ATOM 718 N N . ILE A 1 94 ? 10.433 5.832 8.273 1.00 93.50 94 ILE A N 1
ATOM 719 C CA . ILE A 1 94 ? 9.372 5.698 7.265 1.00 93.50 94 ILE A CA 1
ATOM 720 C C . ILE A 1 94 ? 8.461 6.924 7.344 1.00 93.50 94 ILE A C 1
ATOM 722 O O . ILE A 1 94 ? 8.018 7.293 8.425 1.00 93.50 94 ILE A O 1
ATOM 726 N N . ILE A 1 95 ? 8.159 7.557 6.210 1.00 92.56 95 ILE A N 1
ATOM 727 C CA . ILE A 1 95 ? 7.249 8.708 6.110 1.00 92.56 95 ILE A CA 1
ATOM 728 C C . ILE A 1 95 ? 6.053 8.350 5.227 1.00 92.56 95 ILE A C 1
ATOM 730 O O . ILE A 1 95 ? 6.227 7.773 4.165 1.00 92.56 95 ILE A O 1
ATOM 734 N N . ASN A 1 96 ? 4.833 8.715 5.619 1.00 91.62 96 ASN A N 1
ATOM 735 C CA . ASN A 1 96 ? 3.620 8.396 4.844 1.00 91.62 96 ASN A CA 1
ATOM 736 C C . ASN A 1 96 ? 3.039 9.617 4.101 1.00 91.62 96 ASN A C 1
ATOM 738 O O . ASN A 1 96 ? 1.941 9.576 3.564 1.00 91.62 96 ASN A O 1
ATOM 742 N N . LYS A 1 97 ? 3.793 10.724 4.057 1.00 86.00 97 LYS A N 1
ATOM 743 C CA . LYS A 1 97 ? 3.444 11.973 3.365 1.00 86.00 97 LYS A CA 1
ATOM 744 C C . LYS A 1 97 ? 4.712 12.806 3.090 1.00 86.00 97 LYS A C 1
ATOM 746 O O . LYS A 1 97 ? 5.685 12.689 3.843 1.00 86.00 97 LYS A O 1
ATOM 751 N N . PRO A 1 98 ? 4.743 13.676 2.062 1.00 83.06 98 PRO A N 1
ATOM 752 C CA . PRO A 1 98 ? 5.823 14.646 1.893 1.00 83.06 98 PRO A CA 1
ATOM 753 C C . PRO A 1 98 ? 6.009 15.558 3.118 1.00 83.06 98 PRO A C 1
ATOM 755 O O . PRO A 1 98 ? 5.037 16.025 3.704 1.00 83.06 98 PRO A O 1
ATOM 758 N N . ASN A 1 99 ? 7.267 15.850 3.477 1.00 77.62 99 ASN A N 1
ATOM 759 C CA . ASN A 1 99 ? 7.647 16.758 4.580 1.00 77.62 99 ASN A CA 1
ATOM 760 C C . ASN A 1 99 ? 7.029 16.408 5.949 1.00 77.62 99 ASN A C 1
ATOM 762 O O . ASN A 1 99 ? 6.776 17.276 6.780 1.00 77.62 99 ASN A O 1
ATOM 766 N N . CYS A 1 100 ? 6.786 15.120 6.157 1.00 76.31 100 CYS A N 1
ATOM 767 C CA . CYS A 1 100 ? 6.117 14.549 7.315 1.00 76.31 100 CYS A CA 1
ATOM 768 C C . CYS A 1 100 ? 7.129 14.012 8.346 1.00 76.31 100 CYS A C 1
ATOM 770 O O . CYS A 1 100 ? 8.315 13.857 8.033 1.00 76.31 100 CYS A O 1
ATOM 772 N N . VAL A 1 101 ? 6.669 13.728 9.571 1.00 87.00 101 VAL A N 1
ATOM 773 C CA . VAL A 1 101 ? 7.494 13.066 10.596 1.00 87.00 101 VAL A CA 1
ATOM 774 C C . VAL A 1 101 ? 7.520 11.547 10.399 1.00 87.00 101 VAL A C 1
ATOM 776 O O . VAL A 1 101 ? 6.713 10.986 9.661 1.00 87.00 101 VAL A O 1
ATOM 779 N N . ASP A 1 102 ? 8.478 10.892 11.053 1.00 90.81 102 ASP A N 1
ATOM 780 C CA . ASP A 1 102 ? 8.590 9.435 11.062 1.00 90.81 102 ASP A CA 1
ATOM 781 C C . ASP A 1 102 ? 7.336 8.767 11.653 1.00 90.81 102 ASP A C 1
ATOM 783 O O . ASP A 1 102 ? 6.883 9.128 12.743 1.00 90.81 102 ASP A O 1
ATOM 787 N N . VAL A 1 103 ? 6.816 7.762 10.946 1.00 92.12 103 VAL A N 1
ATOM 788 C CA . VAL A 1 103 ? 5.707 6.909 11.391 1.00 92.12 103 VAL A CA 1
ATOM 789 C C . VAL A 1 103 ? 6.166 5.513 11.829 1.00 92.12 103 VAL A C 1
ATOM 791 O O . VAL A 1 103 ? 5.372 4.782 12.422 1.00 92.12 103 VAL A O 1
ATOM 794 N N . TYR A 1 104 ? 7.426 5.133 11.587 1.00 93.31 104 TYR A N 1
ATOM 795 C CA . TYR A 1 104 ? 7.956 3.796 11.882 1.00 93.31 104 TYR A CA 1
ATOM 796 C C . TYR A 1 104 ? 8.222 3.565 13.370 1.00 93.31 104 TYR A C 1
ATOM 798 O O . TYR A 1 104 ? 7.962 2.480 13.905 1.00 93.31 104 TYR A O 1
ATOM 806 N N . ARG A 1 105 ? 8.744 4.578 14.071 1.00 91.94 105 ARG A N 1
ATOM 807 C CA . ARG A 1 105 ? 9.205 4.406 15.448 1.00 91.94 105 ARG A CA 1
ATOM 808 C C . ARG A 1 105 ? 8.098 3.904 16.374 1.00 91.94 105 ARG A C 1
ATOM 810 O O . ARG A 1 105 ? 7.038 4.511 16.537 1.00 91.94 105 ARG A O 1
ATOM 817 N N . GLY A 1 106 ? 8.406 2.811 17.068 1.00 87.19 106 GLY A N 1
ATOM 818 C CA . GLY A 1 106 ? 7.539 2.208 18.077 1.00 87.19 106 GLY A CA 1
ATOM 819 C C . GLY A 1 106 ? 6.452 1.288 17.524 1.00 87.19 106 GLY A C 1
ATOM 820 O O . GLY A 1 106 ? 5.663 0.796 18.327 1.00 87.19 106 GLY A O 1
ATOM 821 N N . VAL A 1 107 ? 6.395 1.042 16.209 1.00 88.25 107 VAL A N 1
ATOM 822 C CA . VAL A 1 107 ? 5.498 0.041 15.611 1.00 88.25 107 VAL A CA 1
ATOM 823 C C . VAL A 1 107 ? 5.921 -1.366 16.078 1.00 88.25 107 VAL A C 1
ATOM 825 O O . VAL A 1 107 ? 7.089 -1.739 15.930 1.00 88.25 107 VAL A O 1
ATOM 828 N N . PRO A 1 108 ? 5.018 -2.168 16.672 1.00 82.62 108 PRO A N 1
ATOM 829 C CA . PRO A 1 108 ? 5.377 -3.460 17.242 1.00 82.62 108 PRO A CA 1
ATOM 830 C C . PRO A 1 108 ? 5.596 -4.518 16.152 1.00 82.62 108 PRO A C 1
ATOM 832 O O . PRO A 1 108 ? 4.802 -4.646 15.229 1.00 82.62 108 PRO A O 1
ATOM 835 N N . LYS A 1 109 ? 6.638 -5.344 16.302 1.00 75.62 109 LYS A N 1
ATOM 836 C CA . LYS A 1 109 ? 7.016 -6.380 15.314 1.00 75.62 109 LYS A CA 1
ATOM 837 C C . LYS A 1 109 ? 6.510 -7.788 15.660 1.00 75.62 109 LYS A C 1
ATOM 839 O O . LYS A 1 109 ? 6.541 -8.695 14.833 1.00 75.62 109 LYS A O 1
ATOM 844 N N . HIS A 1 110 ? 6.039 -8.000 16.894 1.00 61.34 110 HIS A N 1
ATOM 845 C CA . HIS A 1 110 ? 5.707 -9.331 17.415 1.00 61.34 110 HIS A CA 1
ATOM 846 C C . HIS A 1 110 ? 4.486 -9.314 18.353 1.00 61.34 110 HIS A C 1
ATOM 848 O O . HIS A 1 110 ? 4.638 -9.204 19.569 1.00 61.34 110 HIS A O 1
ATOM 854 N N . VAL A 1 111 ? 3.261 -9.474 17.827 1.00 55.03 111 VAL A N 1
ATOM 855 C CA . VAL A 1 111 ? 2.035 -9.485 18.667 1.00 55.03 111 VAL A CA 1
ATOM 856 C C . VAL A 1 111 ? 1.041 -10.595 18.287 1.00 55.03 111 VAL A C 1
ATOM 858 O O . VAL A 1 111 ? -0.157 -10.376 18.160 1.00 55.03 111 VAL A O 1
ATOM 861 N N . LEU A 1 112 ? 1.504 -11.840 18.140 1.00 50.66 112 LEU A N 1
ATOM 862 C CA . LEU A 1 112 ? 0.605 -12.969 17.826 1.00 50.66 112 LEU A CA 1
ATOM 863 C C . LEU A 1 112 ? 0.023 -13.670 19.062 1.00 50.66 112 LEU A C 1
ATOM 865 O O . LEU A 1 112 ? -1.085 -14.203 19.019 1.00 50.66 112 LEU A O 1
ATOM 869 N N . LYS A 1 113 ? 0.725 -13.639 20.202 1.00 46.38 113 LYS A N 1
ATOM 870 C CA . LYS A 1 113 ? 0.378 -14.482 21.361 1.00 46.38 113 LYS A CA 1
ATOM 871 C C . LYS A 1 113 ? -0.853 -14.019 22.160 1.00 46.38 113 LYS A C 1
ATOM 873 O O . LYS A 1 113 ? -1.356 -14.792 22.966 1.00 46.38 113 LYS A O 1
ATOM 878 N N . LYS A 1 114 ? -1.373 -12.799 21.952 1.00 52.66 114 LYS A N 1
ATOM 879 C CA . LYS A 1 114 ? -2.442 -12.225 22.802 1.00 52.66 114 LYS A CA 1
ATOM 880 C C . LYS A 1 114 ? -3.867 -12.315 22.227 1.00 52.66 114 LYS A C 1
ATOM 882 O O . LYS A 1 114 ? -4.805 -12.399 23.016 1.00 52.66 114 LYS A O 1
ATOM 887 N N . LYS A 1 115 ? -4.067 -12.385 20.899 1.00 54.06 115 LYS A N 1
ATOM 888 C CA . LYS A 1 115 ? -5.428 -12.446 20.308 1.00 54.06 115 LYS A CA 1
ATOM 889 C C . LYS A 1 115 ? -6.136 -13.783 20.525 1.00 54.06 115 LYS A C 1
ATOM 891 O O . LYS A 1 115 ? -7.355 -13.794 20.670 1.00 54.06 115 LYS A O 1
ATOM 896 N N . HIS A 1 116 ? -5.400 -14.893 20.617 1.00 48.19 116 HIS A N 1
ATOM 897 C CA . HIS A 1 116 ? -6.000 -16.215 20.845 1.00 48.19 116 HIS A CA 1
ATOM 898 C C . HIS A 1 116 ? -6.836 -16.274 22.142 1.00 48.19 116 HIS A C 1
ATOM 900 O O . HIS A 1 116 ? -7.838 -16.979 22.205 1.00 48.19 116 HIS A O 1
ATOM 906 N N . ALA A 1 117 ? -6.489 -15.465 23.149 1.00 47.09 117 ALA A N 1
ATOM 907 C CA . ALA A 1 117 ? -7.194 -15.413 24.429 1.00 47.09 117 ALA A CA 1
ATOM 908 C C . ALA A 1 117 ? -8.461 -14.528 24.428 1.00 47.09 117 ALA A C 1
ATOM 910 O O . ALA A 1 117 ? -9.242 -14.585 25.375 1.00 47.09 117 ALA A O 1
ATOM 911 N N . ALA A 1 118 ? -8.689 -13.707 23.396 1.00 56.56 118 ALA A N 1
ATOM 912 C CA . ALA A 1 118 ? -9.633 -12.585 23.441 1.00 56.56 118 ALA A CA 1
ATOM 913 C C . ALA A 1 118 ? -11.043 -12.878 22.881 1.00 56.56 118 ALA A C 1
ATOM 915 O O . ALA A 1 118 ? -11.710 -11.927 22.497 1.00 56.56 118 ALA A O 1
ATOM 916 N N . LYS A 1 119 ? -11.463 -14.156 22.804 1.00 57.97 119 LYS A N 1
ATOM 917 C CA . LYS A 1 119 ? -12.782 -14.672 22.339 1.00 57.97 119 LYS A CA 1
ATOM 918 C C . LYS A 1 119 ? -13.810 -13.606 21.876 1.00 57.97 119 LYS A C 1
ATOM 920 O O . LYS A 1 119 ? -14.284 -12.833 22.693 1.00 57.97 119 LYS A O 1
ATOM 925 N N . ALA A 1 120 ? -14.217 -13.693 20.601 1.00 62.66 120 ALA A N 1
ATOM 926 C CA . ALA A 1 120 ? -15.315 -12.985 19.909 1.00 62.66 120 ALA A CA 1
ATOM 927 C C . ALA A 1 120 ? -15.413 -11.447 20.090 1.00 62.66 120 ALA A C 1
ATOM 929 O O . ALA A 1 120 ? -15.725 -10.922 21.155 1.00 62.66 120 ALA A O 1
ATOM 930 N N . CYS A 1 121 ? -15.235 -10.707 18.990 1.00 66.25 121 CYS A N 1
ATOM 931 C CA . CYS A 1 121 ? -15.466 -9.260 18.936 1.00 66.25 121 CYS A CA 1
ATOM 932 C C . CYS A 1 121 ? -16.975 -8.946 18.927 1.00 66.25 121 CYS A C 1
ATOM 934 O O . CYS A 1 121 ? -17.726 -9.570 18.184 1.00 66.25 121 CYS A O 1
ATOM 936 N N . LYS A 1 122 ? -17.417 -7.941 19.699 1.00 77.25 122 LYS A N 1
ATOM 937 C CA . LYS A 1 122 ? -18.818 -7.461 19.705 1.00 77.25 122 LYS A CA 1
ATOM 938 C C . LYS A 1 122 ? -19.237 -6.864 18.352 1.00 77.25 122 LYS A C 1
ATOM 940 O O . LYS A 1 122 ? -20.376 -7.027 17.921 1.00 77.25 122 LYS A O 1
ATOM 945 N N . SER A 1 123 ? -18.312 -6.165 17.704 1.00 77.62 123 SER A N 1
ATOM 946 C CA . SER A 1 123 ? -18.446 -5.603 16.359 1.00 77.62 123 SER A CA 1
ATOM 947 C C . SER A 1 123 ? -17.052 -5.498 15.741 1.00 77.62 123 SER A C 1
ATOM 949 O O . SER A 1 123 ? -16.069 -5.361 16.476 1.00 77.62 123 SER A O 1
ATOM 951 N N . MET A 1 124 ? -16.957 -5.583 14.416 1.00 79.81 124 MET A N 1
ATOM 952 C CA . MET A 1 124 ? -15.697 -5.486 13.677 1.00 79.81 124 MET A CA 1
ATOM 953 C C . MET A 1 124 ? -15.839 -4.491 12.531 1.00 79.81 124 MET A C 1
ATOM 955 O O . MET A 1 124 ? -16.845 -4.501 11.825 1.00 79.81 124 MET A O 1
AT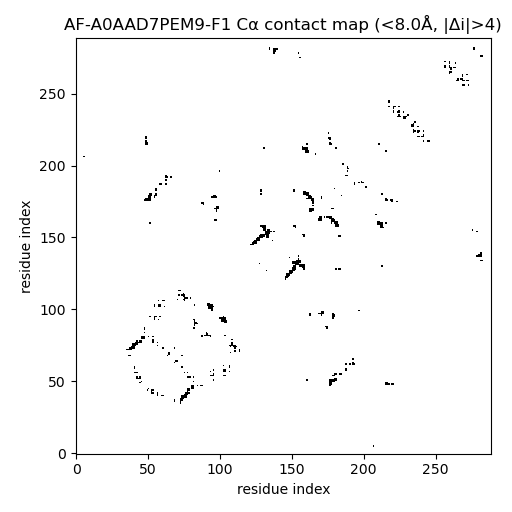OM 959 N N . VAL A 1 125 ? -14.815 -3.664 12.340 1.00 84.44 125 VAL A N 1
ATOM 960 C CA . VAL A 1 125 ? -14.683 -2.817 11.157 1.00 84.44 125 VAL A CA 1
ATOM 961 C C . VAL A 1 125 ? -13.454 -3.264 10.373 1.00 84.44 125 VAL A C 1
ATOM 963 O O . VAL A 1 125 ? -12.415 -3.531 10.978 1.00 84.44 125 VAL A O 1
ATOM 966 N N . ILE A 1 126 ? -13.582 -3.371 9.052 1.00 82.81 126 ILE A N 1
ATOM 967 C CA . ILE A 1 126 ? -12.516 -3.784 8.138 1.00 82.81 126 ILE A CA 1
ATOM 968 C C . ILE A 1 126 ? -12.343 -2.699 7.071 1.00 82.81 126 ILE A C 1
ATOM 970 O O . ILE A 1 126 ? -13.301 -2.348 6.391 1.00 82.81 126 ILE A O 1
ATOM 974 N N . TYR A 1 127 ? -11.124 -2.185 6.932 1.00 87.38 127 TYR A N 1
ATOM 975 C CA . TYR A 1 127 ? -10.714 -1.278 5.859 1.00 87.38 127 TYR A CA 1
ATOM 976 C C . TYR A 1 127 ? -9.767 -2.061 4.948 1.00 87.38 127 TYR A C 1
ATOM 978 O O . TYR A 1 127 ? -8.843 -2.701 5.456 1.00 87.38 127 TYR A O 1
ATOM 986 N N . VAL A 1 128 ? -10.000 -2.054 3.634 1.00 87.38 128 VAL A N 1
ATOM 987 C CA . VAL A 1 128 ? -9.154 -2.780 2.673 1.00 87.38 128 VAL A CA 1
ATOM 988 C C . VAL A 1 128 ? -8.694 -1.859 1.551 1.00 87.38 128 VAL A C 1
ATOM 990 O O . VAL A 1 128 ? -9.482 -1.474 0.687 1.00 87.38 128 VAL A O 1
ATOM 993 N N . GLU A 1 129 ? -7.396 -1.569 1.549 1.00 91.75 129 GLU A N 1
ATOM 994 C CA . GLU A 1 129 ? -6.677 -0.949 0.437 1.00 91.75 129 GLU A CA 1
ATOM 995 C C . GLU A 1 129 ? -6.109 -2.044 -0.473 1.00 91.75 129 GLU A C 1
ATOM 997 O O . GLU A 1 129 ? -5.165 -2.743 -0.103 1.00 91.75 129 GLU A O 1
ATOM 1002 N N . ALA A 1 130 ? -6.734 -2.237 -1.635 1.00 88.38 130 ALA A N 1
ATOM 1003 C CA . ALA A 1 130 ? -6.266 -3.132 -2.688 1.00 88.38 130 ALA A CA 1
ATOM 1004 C C . ALA A 1 130 ? -6.993 -2.839 -4.010 1.00 88.38 130 ALA A C 1
ATOM 1006 O O . ALA A 1 130 ? -8.084 -2.258 -4.033 1.00 88.38 130 ALA A O 1
ATOM 1007 N N . CYS A 1 131 ? -6.405 -3.297 -5.115 1.00 89.88 131 CYS A N 1
ATOM 1008 C CA . CYS A 1 131 ? -7.111 -3.412 -6.387 1.00 89.88 131 CYS A CA 1
ATOM 1009 C C . CYS A 1 131 ? -8.176 -4.516 -6.287 1.00 89.88 131 CYS A C 1
ATOM 1011 O O . CYS A 1 131 ? -7.980 -5.510 -5.584 1.00 89.88 131 CYS A O 1
ATOM 1013 N N . GLU A 1 132 ? -9.319 -4.297 -6.936 1.00 91.62 132 GLU A N 1
ATOM 1014 C CA . GLU A 1 132 ? -10.462 -5.209 -6.969 1.00 91.62 132 GLU A CA 1
ATOM 1015 C C . GLU A 1 132 ? -10.972 -5.621 -5.567 1.00 91.62 132 GLU A C 1
ATOM 1017 O O . GLU A 1 132 ? -11.550 -6.697 -5.377 1.00 91.62 132 GLU A O 1
ATOM 1022 N N . ALA A 1 133 ? -10.774 -4.763 -4.557 1.00 86.50 133 ALA A N 1
ATOM 1023 C CA . ALA A 1 133 ? -10.978 -5.076 -3.141 1.00 86.50 133 ALA A CA 1
ATOM 1024 C C . ALA A 1 133 ? -12.433 -5.439 -2.804 1.00 86.50 133 ALA A C 1
ATOM 1026 O O . ALA A 1 133 ? -12.679 -6.240 -1.899 1.00 86.50 133 ALA A O 1
ATOM 1027 N N . GLY A 1 134 ? -13.404 -4.908 -3.557 1.00 80.62 134 GLY A N 1
ATOM 1028 C CA . GLY A 1 134 ? -14.817 -5.275 -3.423 1.00 80.62 134 GLY A CA 1
ATOM 1029 C C . GLY A 1 134 ? -15.068 -6.777 -3.603 1.00 80.62 134 GLY A C 1
ATOM 1030 O O . GLY A 1 134 ? -15.912 -7.349 -2.909 1.00 80.62 134 GLY A O 1
ATOM 1031 N N . SER A 1 135 ? -14.272 -7.452 -4.443 1.00 88.38 135 SER A N 1
ATOM 1032 C CA . SER A 1 135 ? -14.410 -8.890 -4.728 1.00 88.38 135 SER A CA 1
ATOM 1033 C C . SER A 1 135 ? -14.194 -9.790 -3.503 1.00 88.38 135 SER A C 1
ATOM 1035 O O . SER A 1 135 ? -14.678 -10.921 -3.479 1.00 88.38 135 SER A O 1
ATOM 1037 N N . ILE A 1 136 ? -13.526 -9.285 -2.458 1.00 85.00 136 ILE A N 1
ATOM 1038 C CA . ILE A 1 136 ? -13.290 -10.000 -1.194 1.00 85.00 136 ILE A CA 1
ATOM 1039 C C . ILE A 1 136 ? -14.592 -10.165 -0.392 1.00 85.00 136 ILE A C 1
ATOM 1041 O O . ILE A 1 136 ? -14.735 -11.124 0.368 1.00 85.00 136 ILE A O 1
ATOM 1045 N N . PHE A 1 137 ? -15.547 -9.242 -0.550 1.00 84.25 137 PHE A N 1
ATOM 1046 C CA . PHE A 1 137 ? -16.779 -9.209 0.246 1.00 84.25 137 PHE A CA 1
ATOM 1047 C C . PHE A 1 137 ? -18.051 -9.412 -0.581 1.00 84.25 137 PHE A C 1
ATOM 1049 O O . PHE A 1 137 ? -19.056 -9.871 -0.029 1.00 84.25 137 PHE A O 1
ATOM 1056 N N . GLU A 1 138 ? -18.038 -9.091 -1.878 1.00 82.00 138 GLU A N 1
ATOM 1057 C CA . GLU A 1 138 ? -19.200 -9.240 -2.756 1.00 82.00 138 GLU A CA 1
ATOM 1058 C C . GLU A 1 138 ? -19.708 -10.691 -2.790 1.00 82.00 138 GLU A C 1
ATOM 1060 O O . GLU A 1 138 ? -18.988 -11.633 -3.108 1.00 82.00 138 GLU A O 1
ATOM 1065 N N . GLY A 1 139 ? -20.973 -10.877 -2.400 1.00 79.81 139 GLY A N 1
ATOM 1066 C CA . GLY A 1 139 ? -21.606 -12.194 -2.284 1.00 79.81 139 GLY A CA 1
ATOM 1067 C C . GLY A 1 139 ? -21.125 -13.053 -1.103 1.00 79.81 139 GLY A C 1
ATOM 1068 O O . GLY A 1 139 ? -21.735 -14.088 -0.842 1.00 79.81 139 GLY A O 1
ATOM 1069 N N . LEU A 1 140 ? -20.082 -12.633 -0.373 1.00 79.50 140 LEU A N 1
ATOM 1070 C CA . LEU A 1 140 ? -19.463 -13.386 0.726 1.00 79.50 140 LEU A CA 1
ATOM 1071 C C . LEU A 1 140 ? -19.827 -12.855 2.114 1.00 79.50 140 LEU A C 1
ATOM 1073 O O . LEU A 1 140 ? -20.025 -13.657 3.024 1.00 79.50 140 LEU A O 1
ATOM 1077 N N . LEU A 1 141 ? -19.907 -11.532 2.299 1.00 77.50 141 LEU A N 1
ATOM 1078 C CA . LEU A 1 141 ? -20.151 -10.923 3.610 1.00 77.50 141 LEU A CA 1
ATOM 1079 C C . LEU A 1 141 ? -21.655 -10.930 3.960 1.00 77.50 141 LEU A C 1
ATOM 1081 O O . LEU A 1 141 ? -22.431 -10.197 3.337 1.00 77.50 141 LEU A O 1
ATOM 1085 N N . PRO A 1 142 ? -22.107 -11.697 4.972 1.00 75.12 142 PRO A N 1
ATOM 1086 C CA . PRO A 1 142 ? -23.503 -11.687 5.400 1.00 75.12 142 PRO A CA 1
ATOM 1087 C C . PRO A 1 142 ? -23.870 -10.356 6.071 1.00 75.12 142 PRO A C 1
ATOM 1089 O O . PRO A 1 142 ? -23.082 -9.779 6.817 1.00 75.12 142 PRO A O 1
ATOM 1092 N N . LYS A 1 143 ? -25.106 -9.883 5.881 1.00 73.69 143 LYS A N 1
ATOM 1093 C CA . LYS A 1 143 ? -25.562 -8.583 6.419 1.00 73.69 143 LYS A CA 1
ATOM 1094 C C . LYS A 1 143 ? -25.813 -8.572 7.937 1.00 73.69 143 LYS A C 1
ATOM 1096 O O . LYS A 1 143 ? -26.034 -7.513 8.510 1.00 73.69 143 LYS A O 1
ATOM 1101 N N . ASN A 1 144 ? -25.810 -9.730 8.598 1.00 77.50 144 ASN A N 1
ATOM 1102 C CA . ASN A 1 144 ? -26.310 -9.925 9.965 1.00 77.50 144 ASN A CA 1
ATOM 1103 C C . ASN A 1 144 ? -25.245 -10.430 10.960 1.00 77.50 144 ASN A C 1
ATOM 1105 O O . ASN A 1 144 ? -25.585 -11.145 11.901 1.00 77.50 144 ASN A O 1
ATOM 1109 N N . ILE A 1 145 ? -23.968 -10.079 10.766 1.00 71.19 145 ILE A N 1
ATOM 1110 C CA . ILE A 1 145 ? -22.858 -10.580 11.606 1.00 71.19 145 ILE A CA 1
ATOM 1111 C C . ILE A 1 145 ? -22.039 -9.493 12.328 1.00 71.19 145 ILE A C 1
ATOM 1113 O O . ILE A 1 145 ? -20.942 -9.766 12.802 1.00 71.19 145 ILE A O 1
ATOM 1117 N N . ASN A 1 146 ? -22.564 -8.268 12.464 1.00 77.94 146 ASN A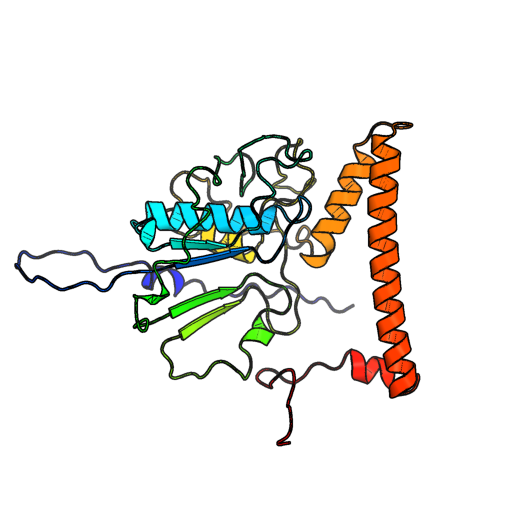 N 1
ATOM 1118 C CA . ASN A 1 146 ? -21.897 -7.136 13.142 1.00 77.94 146 ASN A CA 1
ATOM 1119 C C . ASN A 1 146 ? -20.495 -6.800 12.589 1.00 77.94 146 ASN A C 1
ATOM 1121 O O . ASN A 1 146 ? -19.619 -6.339 13.329 1.00 77.94 146 ASN A O 1
ATOM 1125 N N . ILE A 1 147 ? -20.292 -7.027 11.289 1.00 77.25 147 ILE A N 1
ATOM 1126 C CA . ILE A 1 147 ? -19.087 -6.640 10.553 1.00 77.25 147 ILE A CA 1
ATOM 1127 C C . ILE A 1 147 ? -19.458 -5.541 9.560 1.00 77.25 147 ILE A C 1
ATOM 1129 O O . ILE A 1 147 ? -20.396 -5.702 8.782 1.00 77.25 147 ILE A O 1
ATOM 1133 N N . TYR A 1 148 ? -18.706 -4.446 9.583 1.00 83.44 148 TYR A N 1
ATOM 1134 C CA . TYR A 1 148 ? -18.758 -3.385 8.582 1.00 83.44 148 TYR A CA 1
ATOM 1135 C C . TYR A 1 148 ? -17.440 -3.374 7.804 1.00 83.44 148 TYR A C 1
ATOM 1137 O O . TYR A 1 148 ? -16.372 -3.387 8.414 1.00 83.44 148 TYR A O 1
ATOM 1145 N N . ALA A 1 149 ? -17.505 -3.376 6.475 1.00 85.06 149 ALA A N 1
ATOM 1146 C CA . ALA A 1 149 ? -16.327 -3.377 5.615 1.00 85.06 149 ALA A CA 1
ATOM 1147 C C . ALA A 1 149 ? -16.390 -2.213 4.623 1.00 85.06 149 ALA A C 1
ATOM 1149 O O . ALA A 1 149 ? -17.447 -1.946 4.051 1.00 85.06 149 ALA A O 1
ATOM 1150 N N . THR A 1 150 ? -15.258 -1.545 4.413 1.00 89.38 150 THR A N 1
ATOM 1151 C CA . THR A 1 150 ? -15.069 -0.549 3.353 1.00 89.38 150 THR A CA 1
ATOM 1152 C C . THR A 1 150 ? -13.844 -0.922 2.524 1.00 89.38 150 THR A C 1
ATOM 1154 O O . THR A 1 150 ? -12.881 -1.498 3.036 1.00 89.38 150 THR A O 1
ATOM 1157 N N . THR A 1 151 ? -13.901 -0.640 1.225 1.00 88.69 151 THR A N 1
ATOM 1158 C CA . THR A 1 151 ? -12.874 -1.035 0.258 1.00 88.69 151 THR A CA 1
ATOM 1159 C C . THR A 1 151 ? -12.447 0.162 -0.582 1.00 88.69 151 THR A C 1
ATOM 1161 O O . THR A 1 151 ? -13.268 1.020 -0.905 1.00 88.69 151 THR A O 1
ATOM 1164 N N . ALA A 1 152 ? -11.167 0.208 -0.954 1.00 87.88 152 ALA A N 1
ATOM 1165 C CA . ALA A 1 152 ? -10.609 1.251 -1.818 1.00 87.88 152 ALA A CA 1
ATOM 1166 C C . ALA A 1 152 ? -11.168 1.233 -3.248 1.00 87.88 152 ALA A C 1
ATOM 1168 O O . ALA A 1 152 ? -11.160 2.249 -3.937 1.00 87.88 152 ALA A O 1
ATOM 1169 N N . SER A 1 153 ? -11.634 0.069 -3.695 1.00 86.75 153 SER A N 1
ATOM 1170 C CA . SER A 1 153 ? -12.140 -0.180 -5.041 1.00 86.75 153 SER A CA 1
ATOM 1171 C C . SER A 1 153 ? -13.318 -1.158 -5.007 1.00 86.75 153 SER A C 1
ATOM 1173 O O . SER A 1 153 ? -13.517 -1.891 -4.027 1.00 86.75 153 SER A O 1
ATOM 1175 N N . ASN A 1 154 ? -14.125 -1.161 -6.071 1.00 87.62 154 ASN A N 1
ATOM 1176 C CA . ASN A 1 154 ? -15.133 -2.202 -6.304 1.00 87.62 154 ASN A CA 1
ATOM 1177 C C . ASN A 1 154 ? -14.464 -3.507 -6.791 1.00 87.62 154 ASN A C 1
ATOM 1179 O O . ASN A 1 154 ? -13.243 -3.611 -6.793 1.00 87.62 154 ASN A O 1
ATOM 1183 N N . ALA A 1 155 ? -15.228 -4.529 -7.186 1.00 86.50 155 ALA A N 1
ATOM 1184 C CA . ALA A 1 155 ? -14.664 -5.805 -7.648 1.00 86.50 155 ALA A CA 1
ATOM 1185 C C . ALA A 1 155 ? -13.946 -5.766 -9.019 1.00 86.50 155 ALA A C 1
ATOM 1187 O O . ALA A 1 155 ? -13.483 -6.808 -9.477 1.00 86.50 155 ALA A O 1
ATOM 1188 N N . GLN A 1 156 ? -13.895 -4.616 -9.698 1.00 84.94 156 GLN A N 1
ATOM 1189 C CA . GLN A 1 156 ? -13.443 -4.494 -11.094 1.00 84.94 156 GLN A CA 1
ATOM 1190 C C . GLN A 1 156 ? -12.382 -3.410 -11.307 1.00 84.94 156 GLN A C 1
ATOM 1192 O O . GLN A 1 156 ? -11.769 -3.346 -12.371 1.00 84.94 156 GLN A O 1
ATOM 1197 N N . GLU A 1 157 ? -12.215 -2.519 -10.335 1.00 85.38 157 GLU A N 1
ATOM 1198 C CA . GLU A 1 157 ? -11.356 -1.351 -10.450 1.00 85.38 157 GLU A CA 1
ATOM 1199 C C . GLU A 1 157 ? -10.065 -1.516 -9.660 1.00 85.38 157 GLU A C 1
ATOM 1201 O O . GLU A 1 157 ? -10.027 -2.088 -8.571 1.00 85.38 157 GLU A O 1
ATOM 1206 N N . SER A 1 158 ? -9.003 -0.912 -10.182 1.00 86.06 158 SER A N 1
ATOM 1207 C CA . SER A 1 158 ? -7.747 -0.791 -9.454 1.00 86.06 158 SER A CA 1
ATOM 1208 C C . SER A 1 158 ? -7.859 0.261 -8.352 1.00 86.06 158 SER A C 1
ATOM 1210 O O . SER A 1 158 ? -8.567 1.257 -8.505 1.00 86.06 158 SER A O 1
ATOM 1212 N N . SER A 1 159 ? -7.087 0.089 -7.280 1.00 86.19 159 SER A N 1
ATOM 1213 C CA . SER A 1 159 ? -6.787 1.183 -6.360 1.00 86.19 159 SER A CA 1
ATOM 1214 C C . SER A 1 159 ? -5.556 1.975 -6.813 1.00 86.19 159 SER A C 1
ATOM 1216 O O . SER A 1 159 ? -4.853 1.597 -7.764 1.00 86.19 159 SER A O 1
ATOM 1218 N N . TYR A 1 160 ? -5.320 3.118 -6.171 1.00 85.94 160 TYR A N 1
ATOM 1219 C CA . TYR A 1 160 ? -4.390 4.135 -6.656 1.00 85.94 160 TYR A CA 1
ATOM 1220 C C . TYR A 1 160 ? -3.369 4.513 -5.594 1.00 85.94 160 TYR A C 1
ATOM 1222 O O . TYR A 1 160 ? -3.735 4.829 -4.464 1.00 85.94 160 TYR A O 1
ATOM 1230 N N . ALA A 1 161 ? -2.101 4.576 -5.989 1.00 85.88 161 ALA A N 1
ATOM 1231 C CA . ALA A 1 161 ? -1.029 5.092 -5.150 1.00 85.88 161 ALA A CA 1
ATOM 1232 C C . ALA A 1 161 ? -0.962 6.629 -5.236 1.00 85.88 161 ALA A C 1
ATOM 1234 O O . ALA A 1 161 ? -1.339 7.217 -6.253 1.00 85.88 161 ALA A O 1
ATOM 1235 N N . THR A 1 162 ? -0.463 7.280 -4.182 1.00 86.56 162 THR A N 1
ATOM 1236 C CA . THR A 1 162 ? -0.300 8.740 -4.100 1.00 86.56 162 THR A CA 1
ATOM 1237 C C . THR A 1 162 ? 1.099 9.130 -3.605 1.00 86.56 162 THR A C 1
ATOM 1239 O O . THR A 1 162 ? 1.885 8.290 -3.159 1.00 86.56 162 THR A O 1
ATOM 1242 N N . TYR A 1 163 ? 1.426 10.419 -3.713 1.00 85.25 163 TYR A N 1
ATOM 1243 C CA . TYR A 1 163 ? 2.739 10.989 -3.399 1.00 85.25 163 TYR A CA 1
ATOM 1244 C C . TYR A 1 163 ? 3.864 10.364 -4.236 1.00 85.25 163 TYR A C 1
ATOM 1246 O O . TYR A 1 163 ? 4.829 9.815 -3.699 1.00 85.25 163 TYR A O 1
ATOM 1254 N N . CYS A 1 164 ? 3.727 10.447 -5.563 1.00 84.00 164 CYS A N 1
ATOM 1255 C CA . CY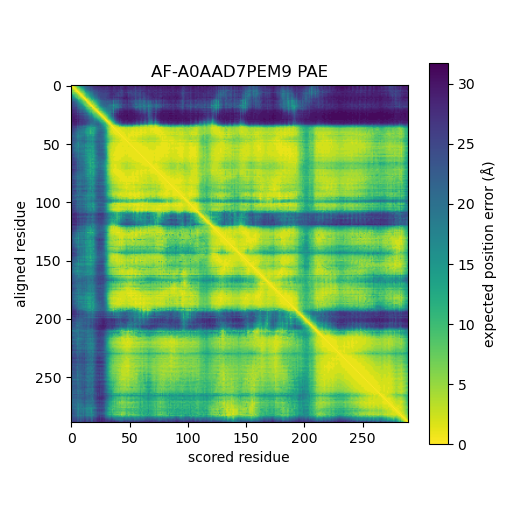S A 1 164 ? 4.711 9.958 -6.527 1.00 84.00 164 CYS A CA 1
ATOM 1256 C C . CYS A 1 164 ? 5.826 10.988 -6.791 1.00 84.00 164 CYS A C 1
ATOM 1258 O O . CYS A 1 164 ? 5.558 12.196 -6.833 1.00 84.00 164 CYS A O 1
ATOM 1260 N N . PRO A 1 165 ? 7.081 10.562 -7.035 1.00 80.44 165 PRO A N 1
ATOM 1261 C CA . PRO A 1 165 ? 8.102 11.444 -7.596 1.00 80.44 165 PRO A CA 1
ATOM 1262 C C . PRO A 1 165 ? 7.617 12.114 -8.892 1.00 80.44 165 PRO A C 1
ATOM 1264 O O . PRO A 1 165 ? 7.212 11.435 -9.830 1.00 80.44 165 PRO A O 1
ATOM 1267 N N . GLY A 1 166 ? 7.684 13.447 -8.953 1.00 74.19 166 GLY A N 1
ATOM 1268 C CA . GLY A 1 166 ? 7.239 14.237 -10.113 1.00 74.19 166 GLY A CA 1
ATOM 1269 C C . GLY A 1 166 ? 5.819 14.808 -10.017 1.00 74.19 166 GLY A C 1
ATOM 1270 O O . GLY A 1 166 ? 5.479 15.670 -10.824 1.00 74.19 166 GLY A O 1
ATOM 1271 N N . ASP A 1 167 ? 5.028 14.408 -9.017 1.00 72.94 167 ASP A N 1
ATOM 1272 C CA . ASP A 1 167 ? 3.692 14.969 -8.784 1.00 72.94 167 ASP A CA 1
ATOM 1273 C C . ASP A 1 167 ? 3.728 16.338 -8.086 1.00 72.94 167 ASP A C 1
ATOM 1275 O O . ASP A 1 167 ? 4.730 16.743 -7.496 1.00 72.94 167 ASP A O 1
ATOM 1279 N N . PHE A 1 168 ? 2.585 17.038 -8.080 1.00 72.88 168 PHE A N 1
ATOM 1280 C CA . PHE A 1 168 ? 2.407 18.301 -7.347 1.00 72.88 168 PHE A CA 1
ATOM 1281 C C . PHE A 1 168 ? 2.746 18.171 -5.850 1.00 72.88 168 PHE A C 1
ATOM 1283 O O . PHE A 1 168 ? 3.382 19.051 -5.275 1.00 72.88 168 PHE A O 1
ATOM 1290 N N . LEU A 1 169 ? 2.367 17.048 -5.231 1.00 77.56 169 LEU A N 1
ATOM 1291 C CA . LEU A 1 169 ? 2.755 16.681 -3.866 1.00 77.56 169 LEU A CA 1
ATOM 1292 C C . LEU A 1 169 ? 3.805 15.577 -3.909 1.00 77.56 169 LEU A C 1
ATOM 1294 O O . LEU A 1 169 ? 3.598 14.473 -3.405 1.00 77.56 169 LEU A O 1
ATOM 1298 N N . SER A 1 170 ? 4.928 15.876 -4.559 1.00 79.50 170 SER A N 1
ATOM 1299 C CA . SER A 1 170 ? 6.027 14.930 -4.683 1.00 79.50 170 SER A CA 1
ATOM 1300 C C . SER A 1 170 ? 6.649 14.612 -3.321 1.00 79.50 170 SER A C 1
ATOM 1302 O O . SER A 1 170 ? 6.796 15.516 -2.488 1.00 79.50 170 SER A O 1
ATOM 1304 N N . PRO A 1 171 ? 7.118 13.374 -3.113 1.00 83.38 171 PRO A N 1
ATOM 1305 C CA . PRO A 1 171 ? 7.953 13.049 -1.974 1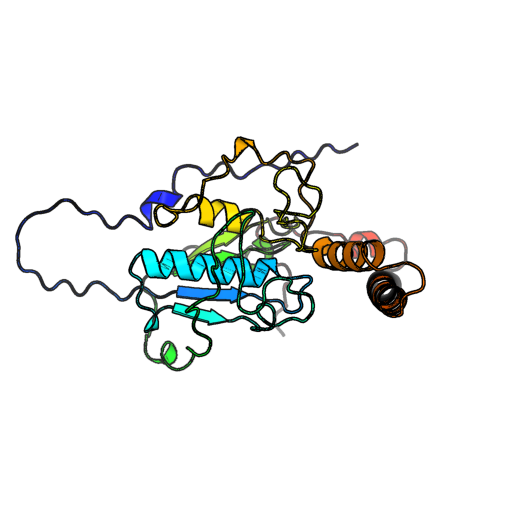.00 83.38 171 PRO A CA 1
ATOM 1306 C C . PRO A 1 171 ? 9.265 13.852 -2.012 1.00 83.38 171 PRO A C 1
ATOM 1308 O O . PRO A 1 171 ? 9.629 14.409 -3.057 1.00 83.38 171 PRO A O 1
ATOM 1311 N N . PRO A 1 172 ? 10.006 13.915 -0.889 1.00 84.19 172 PRO A N 1
ATOM 1312 C CA . PRO A 1 172 ? 11.362 14.455 -0.885 1.00 84.19 172 PRO A CA 1
ATOM 1313 C C . PRO A 1 172 ? 12.197 13.825 -2.009 1.00 84.19 172 PRO A C 1
ATOM 1315 O O . PRO A 1 172 ? 12.066 12.628 -2.265 1.00 84.19 172 PRO A O 1
ATOM 1318 N N . ARG A 1 173 ? 13.034 14.621 -2.691 1.00 83.69 173 ARG A N 1
ATOM 1319 C CA . ARG A 1 173 ? 13.721 14.239 -3.947 1.00 83.69 173 ARG A CA 1
ATOM 1320 C C . ARG A 1 173 ? 14.534 12.946 -3.853 1.00 83.69 173 ARG A C 1
ATOM 1322 O O . ARG A 1 173 ? 14.798 12.318 -4.881 1.00 83.69 173 ARG A O 1
ATOM 1329 N N . GLU A 1 174 ? 14.956 12.604 -2.644 1.00 85.31 174 GLU A N 1
ATOM 1330 C CA . GLU A 1 174 ? 15.705 11.403 -2.308 1.00 85.31 174 GLU A CA 1
ATOM 1331 C C . GLU A 1 174 ? 14.872 10.107 -2.329 1.00 85.31 174 GLU A C 1
ATOM 1333 O O . GLU A 1 174 ? 15.458 9.031 -2.381 1.00 85.31 174 GLU A O 1
ATOM 1338 N N . HIS A 1 175 ? 13.537 10.186 -2.306 1.00 86.19 175 HIS A N 1
ATOM 1339 C CA . HIS A 1 175 ? 12.658 9.022 -2.426 1.00 86.19 175 HIS A CA 1
ATOM 1340 C C . HIS A 1 175 ? 12.282 8.780 -3.892 1.00 86.19 175 HIS A C 1
ATOM 1342 O O . HIS A 1 175 ? 11.808 9.675 -4.596 1.00 86.19 175 HIS A O 1
ATOM 1348 N N . ASP A 1 176 ? 12.444 7.531 -4.324 1.00 87.38 176 ASP A N 1
ATOM 1349 C CA . ASP A 1 176 ? 12.200 7.074 -5.700 1.00 87.38 176 ASP A CA 1
ATOM 1350 C C . ASP A 1 176 ? 10.956 6.178 -5.792 1.00 87.38 176 ASP A C 1
ATOM 1352 O O . ASP A 1 176 ? 10.870 5.303 -6.652 1.00 87.38 176 ASP A O 1
ATOM 1356 N N . THR A 1 177 ? 10.029 6.320 -4.848 1.00 88.94 177 THR A N 1
ATOM 1357 C CA . THR A 1 177 ? 8.857 5.454 -4.678 1.00 88.94 177 THR A CA 1
ATOM 1358 C C . THR A 1 177 ? 7.683 6.251 -4.110 1.00 88.94 177 THR A C 1
ATOM 1360 O O . THR A 1 177 ? 7.848 7.398 -3.690 1.00 88.94 177 THR A O 1
ATOM 1363 N N . TYR A 1 178 ? 6.502 5.642 -4.109 1.00 90.00 178 TYR A N 1
ATOM 1364 C CA . TYR A 1 178 ? 5.273 6.213 -3.557 1.00 90.00 178 TYR A CA 1
ATOM 1365 C C . TYR A 1 178 ? 5.283 6.138 -2.029 1.00 90.00 178 TYR A C 1
ATOM 1367 O O . TYR A 1 178 ? 5.701 5.121 -1.467 1.00 90.00 178 TYR A O 1
ATOM 1375 N N . LEU A 1 179 ? 4.782 7.181 -1.360 1.00 90.94 179 LEU A N 1
ATOM 1376 C CA . LEU A 1 179 ? 4.749 7.232 0.110 1.00 90.94 179 LEU A CA 1
ATOM 1377 C C . LEU A 1 179 ? 3.446 6.723 0.732 1.00 90.94 179 LEU A C 1
ATOM 1379 O O . LEU A 1 179 ? 3.461 6.380 1.911 1.00 90.94 179 LEU A O 1
ATOM 1383 N N . GLY A 1 180 ? 2.347 6.667 -0.023 1.00 89.19 180 GLY A N 1
ATOM 1384 C CA . GLY A 1 180 ? 1.056 6.202 0.487 1.00 89.19 180 GLY A CA 1
ATOM 1385 C C . GLY A 1 180 ? 0.102 5.757 -0.616 1.00 89.19 180 GLY A C 1
ATOM 1386 O O . GLY A 1 180 ? 0.380 5.939 -1.806 1.00 89.19 180 GLY A O 1
ATOM 1387 N N . ASP A 1 181 ? -1.030 5.193 -0.214 1.00 89.25 181 ASP A N 1
ATOM 1388 C CA . ASP A 1 181 ? -2.131 4.826 -1.105 1.00 89.25 181 ASP A CA 1
ATOM 1389 C C . ASP A 1 181 ? -3.339 5.755 -0.906 1.00 89.25 181 ASP A C 1
ATOM 1391 O O . ASP A 1 181 ? -3.593 6.267 0.179 1.00 89.25 181 ASP A O 1
ATOM 1395 N N . THR A 1 182 ? -4.073 6.052 -1.977 1.00 86.38 182 THR A N 1
ATOM 1396 C CA . THR A 1 182 ? -5.039 7.165 -2.006 1.00 86.38 182 THR A CA 1
ATOM 1397 C C . THR A 1 182 ? -6.181 6.966 -1.018 1.00 86.38 182 THR A C 1
ATOM 1399 O O . THR A 1 182 ? -6.543 7.906 -0.307 1.00 86.38 182 THR A O 1
ATOM 1402 N N . TYR A 1 183 ? -6.754 5.760 -0.954 1.00 88.00 183 TYR A N 1
ATOM 1403 C CA . TYR A 1 183 ? -7.832 5.486 -0.011 1.00 88.00 183 TYR A CA 1
ATOM 1404 C C . TYR A 1 183 ? -7.285 5.441 1.417 1.00 88.00 183 TYR A C 1
ATOM 1406 O O . TYR A 1 183 ? -7.888 6.064 2.292 1.00 88.00 183 TYR A O 1
ATOM 1414 N N . SER A 1 184 ? -6.116 4.825 1.638 1.00 88.50 184 SER A N 1
ATOM 1415 C CA . SER A 1 184 ? -5.425 4.862 2.933 1.00 88.50 184 SER A CA 1
ATOM 1416 C C . SER A 1 184 ? -5.211 6.284 3.449 1.00 88.50 184 SER A C 1
ATOM 1418 O O . SER A 1 184 ? -5.712 6.645 4.512 1.00 88.50 184 SER A O 1
ATOM 1420 N N . ILE A 1 185 ? -4.523 7.123 2.674 1.00 87.88 185 ILE A N 1
ATOM 1421 C CA . ILE A 1 185 ? -4.231 8.515 3.024 1.00 87.88 185 ILE A CA 1
ATOM 1422 C C . ILE A 1 185 ? -5.513 9.306 3.277 1.00 87.88 185 ILE A C 1
ATOM 1424 O O . ILE A 1 185 ? -5.553 10.102 4.210 1.00 87.88 185 ILE A O 1
ATOM 1428 N N . SER A 1 186 ? -6.577 9.065 2.504 1.00 85.25 186 SER A N 1
ATOM 1429 C CA . SER A 1 186 ? -7.843 9.785 2.675 1.00 85.25 186 SER A CA 1
ATOM 1430 C C . SER A 1 186 ? -8.438 9.602 4.073 1.00 85.25 186 SER A C 1
ATOM 1432 O O . SER A 1 186 ? -8.841 10.586 4.685 1.00 85.25 186 SER A O 1
ATOM 1434 N N . TRP A 1 187 ? -8.480 8.373 4.604 1.00 85.00 187 TRP A N 1
ATOM 1435 C CA . TRP A 1 187 ? -9.027 8.145 5.948 1.00 85.00 187 TRP A CA 1
ATOM 1436 C C . TRP A 1 187 ? -8.008 8.426 7.060 1.00 85.00 187 TRP A C 1
ATOM 1438 O O . TRP A 1 187 ? -8.403 8.836 8.151 1.00 85.00 187 TRP A O 1
ATOM 1448 N N . LEU A 1 188 ? -6.709 8.233 6.798 1.00 87.44 188 LEU A N 1
ATOM 1449 C CA . LEU A 1 188 ? -5.640 8.565 7.745 1.00 87.44 188 LEU A CA 1
ATOM 1450 C C . LEU A 1 188 ? -5.592 10.078 8.007 1.00 87.44 188 LEU A C 1
ATOM 1452 O O . LEU A 1 188 ? -5.504 10.499 9.158 1.00 87.44 188 LEU A O 1
ATOM 1456 N N . GLU A 1 189 ? -5.699 10.900 6.957 1.00 83.88 189 GLU A N 1
ATOM 1457 C CA . GLU A 1 189 ? -5.649 12.358 7.091 1.00 83.88 189 GLU A CA 1
ATOM 1458 C C . GLU A 1 189 ? -6.921 12.977 7.679 1.00 83.88 189 GLU A C 1
ATOM 1460 O O . GLU A 1 189 ? -6.826 14.016 8.333 1.00 83.88 189 GLU A O 1
ATOM 1465 N N . ASP A 1 190 ? -8.078 12.339 7.478 1.00 83.31 190 ASP A N 1
ATOM 1466 C CA . ASP A 1 190 ? -9.372 12.750 8.046 1.00 83.31 190 ASP A CA 1
ATOM 1467 C C . ASP A 1 190 ? -9.510 12.401 9.544 1.00 83.31 190 ASP A C 1
ATOM 1469 O O . ASP A 1 190 ? -10.368 12.944 10.242 1.00 83.31 190 ASP A O 1
ATOM 1473 N N . SER A 1 191 ? -8.661 11.513 10.081 1.00 81.19 191 SER A N 1
ATOM 1474 C CA . SER A 1 191 ? -8.734 11.120 11.494 1.00 81.19 191 SER A CA 1
ATOM 1475 C C . SER A 1 191 ? -8.414 12.310 12.411 1.00 81.19 191 SER A C 1
ATOM 1477 O O . SER A 1 191 ? -7.372 12.943 12.248 1.00 81.19 191 SER A O 1
ATOM 1479 N N . PRO A 1 192 ? -9.222 12.596 13.448 1.00 78.06 192 PRO A N 1
ATOM 1480 C CA . PRO A 1 192 ? -8.984 13.735 14.343 1.00 78.06 192 PRO A CA 1
ATOM 1481 C C . PRO A 1 192 ? -7.685 13.598 15.151 1.00 78.06 192 PRO A C 1
ATOM 1483 O O . PRO A 1 192 ? -7.078 14.578 15.568 1.00 78.06 192 PRO A O 1
ATOM 1486 N N . GLU A 1 193 ? -7.199 12.375 15.349 1.00 82.56 193 GLU A N 1
ATOM 1487 C CA . GLU A 1 193 ? -5.910 12.111 15.980 1.00 82.56 193 GLU A CA 1
ATOM 1488 C C . GLU A 1 193 ? -4.721 12.480 15.077 1.00 82.56 193 GLU A C 1
ATOM 1490 O O . GLU A 1 193 ? -3.576 12.414 15.523 1.00 82.56 193 GLU A O 1
ATOM 1495 N N . ASN A 1 194 ? -4.951 12.929 13.844 1.00 76.44 194 ASN A N 1
ATOM 1496 C CA . ASN A 1 194 ? -3.918 13.361 12.908 1.00 76.44 194 ASN A CA 1
ATOM 1497 C C . ASN A 1 194 ? -3.365 14.786 13.188 1.00 76.44 194 ASN A C 1
ATOM 1499 O O . ASN A 1 194 ? -2.574 15.319 12.412 1.00 76.44 194 ASN A O 1
ATOM 1503 N N . ASP A 1 195 ? -3.710 15.410 14.325 1.00 57.53 195 ASP A N 1
ATOM 1504 C CA . ASP A 1 195 ? -3.208 16.743 14.706 1.00 57.53 195 ASP A CA 1
ATOM 1505 C C . ASP A 1 195 ? -1.666 16.797 14.793 1.00 57.53 195 ASP A C 1
ATOM 1507 O O . ASP A 1 195 ? -1.058 16.256 15.724 1.00 57.53 195 ASP A O 1
ATOM 1511 N N . GLY A 1 196 ? -1.027 17.441 13.816 1.00 53.38 196 GLY A N 1
ATOM 1512 C CA . GLY A 1 196 ? 0.435 17.517 13.659 1.00 53.38 196 GLY A CA 1
ATOM 1513 C C . GLY A 1 196 ? 0.905 17.312 12.217 1.00 53.38 196 GLY A C 1
ATOM 1514 O O . GLY A 1 196 ? 2.029 17.678 11.876 1.00 53.38 196 GLY A O 1
ATOM 1515 N N . TYR A 1 197 ? 0.022 16.796 11.365 1.00 52.94 197 TYR A N 1
ATOM 1516 C CA . TYR A 1 197 ? 0.240 16.622 9.938 1.00 52.94 197 TYR A CA 1
ATOM 1517 C C . TYR A 1 197 ? -0.671 17.605 9.194 1.00 52.94 197 TYR A C 1
ATOM 1519 O O . TYR A 1 197 ? -1.872 17.657 9.441 1.00 52.94 197 TYR A O 1
ATOM 1527 N N . THR A 1 198 ? -0.121 18.458 8.326 1.00 48.94 198 THR A N 1
ATOM 1528 C CA . THR A 1 198 ? -0.940 19.394 7.541 1.00 48.94 198 THR A CA 1
ATOM 1529 C C . THR A 1 198 ? -1.898 18.596 6.663 1.00 48.94 198 THR A C 1
ATOM 1531 O O . THR A 1 198 ? -1.437 17.824 5.834 1.00 48.94 198 THR A O 1
ATOM 1534 N N . VAL A 1 199 ? -3.215 18.742 6.828 1.00 50.94 199 VAL A N 1
ATOM 1535 C CA . VAL A 1 199 ? -4.205 18.096 5.948 1.00 50.94 199 VAL A CA 1
ATOM 1536 C C . VAL A 1 199 ? -3.996 18.611 4.527 1.00 50.94 199 VAL A C 1
ATOM 1538 O O . VAL A 1 199 ? -4.034 19.821 4.289 1.00 50.94 199 VAL A O 1
ATOM 1541 N N . THR A 1 200 ? -3.768 17.712 3.570 1.00 53.44 200 THR A N 1
ATOM 1542 C CA . THR A 1 200 ? -3.872 18.101 2.165 1.00 53.44 200 THR A CA 1
ATOM 1543 C C . THR A 1 200 ? -5.357 18.078 1.842 1.00 53.44 200 THR A C 1
ATOM 1545 O O . THR A 1 200 ? -5.954 17.010 1.770 1.00 53.44 200 THR A O 1
ATOM 1548 N N . THR A 1 201 ? -5.985 19.245 1.679 1.00 41.44 201 THR A N 1
ATOM 1549 C CA . THR A 1 201 ? -7.407 19.307 1.321 1.00 41.44 201 THR A CA 1
ATOM 1550 C C . THR A 1 201 ? -7.678 18.435 0.097 1.00 41.44 201 THR A C 1
ATOM 1552 O O . THR A 1 201 ? -6.959 18.523 -0.900 1.00 41.44 201 THR A O 1
ATOM 1555 N N . ALA A 1 202 ? -8.741 17.625 0.157 1.00 42.25 202 ALA A N 1
ATOM 1556 C CA . ALA A 1 202 ? -9.148 16.707 -0.910 1.00 42.25 202 ALA A CA 1
ATOM 1557 C C . ALA A 1 202 ? -9.313 17.384 -2.293 1.00 42.25 202 ALA A C 1
ATOM 1559 O O . ALA A 1 202 ? -9.278 16.724 -3.327 1.00 42.25 202 ALA A O 1
ATOM 1560 N N . SER A 1 203 ? -9.426 18.716 -2.324 1.00 36.28 203 SER A N 1
ATOM 1561 C CA . SER A 1 203 ? -9.417 19.553 -3.527 1.00 36.28 203 SER A CA 1
ATOM 1562 C C . SER A 1 203 ? -8.091 19.563 -4.308 1.00 36.28 203 SER A C 1
ATOM 1564 O O . SER A 1 203 ? -8.078 20.034 -5.442 1.00 36.28 203 SER A O 1
ATOM 1566 N N . GLY A 1 204 ? -6.992 19.051 -3.739 1.00 40.94 204 GLY A N 1
ATOM 1567 C CA . GLY A 1 204 ? -5.680 18.945 -4.391 1.00 40.94 204 GLY A CA 1
ATOM 1568 C C . GLY A 1 204 ? -5.428 17.634 -5.148 1.00 40.94 204 GLY A C 1
ATOM 1569 O O . GLY A 1 204 ? -4.448 17.549 -5.889 1.00 40.94 204 GLY A O 1
ATOM 1570 N N . TYR A 1 205 ? -6.291 16.620 -5.002 1.00 46.19 205 TYR A N 1
ATOM 1571 C CA . TYR A 1 205 ? -6.196 15.378 -5.777 1.00 46.19 205 TYR A CA 1
ATOM 1572 C C . TYR A 1 205 ? -6.739 15.616 -7.190 1.00 46.19 205 TYR A C 1
ATOM 1574 O O . TYR A 1 205 ? -7.873 15.271 -7.522 1.00 46.19 205 TYR A O 1
ATOM 1582 N N . HIS A 1 206 ? -5.943 16.246 -8.053 1.00 42.97 206 HIS A N 1
ATOM 1583 C CA . HIS A 1 206 ? -6.239 16.219 -9.479 1.00 42.97 206 HIS A CA 1
ATOM 1584 C C . HIS A 1 206 ? -6.105 14.780 -9.987 1.00 42.97 206 HIS A C 1
ATOM 1586 O O . HIS A 1 206 ? -5.035 14.177 -9.926 1.00 42.97 206 HIS A O 1
ATOM 1592 N N . SER A 1 207 ? -7.209 14.251 -10.524 1.00 46.91 207 SER A N 1
ATOM 1593 C CA . SER A 1 207 ? -7.330 12.918 -11.135 1.00 46.91 207 SER A CA 1
ATOM 1594 C C . SER A 1 207 ? -6.259 12.605 -12.194 1.00 46.91 207 SER A C 1
ATOM 1596 O O . SER A 1 207 ? -6.140 11.453 -12.597 1.00 46.91 207 SER A O 1
ATOM 1598 N N . SER A 1 20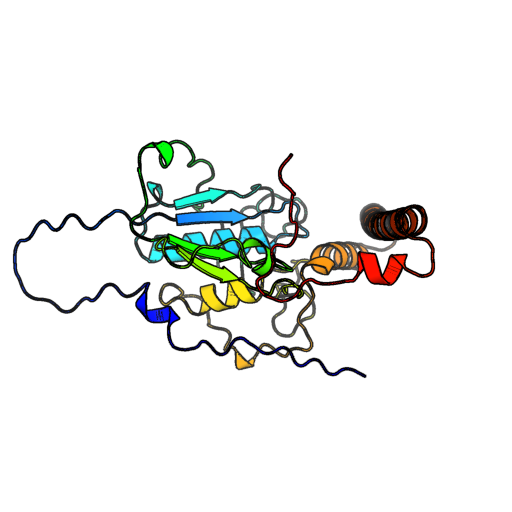8 ? -5.498 13.599 -12.660 1.00 44.28 208 SER A N 1
ATOM 1599 C CA . SER A 1 208 ? -4.448 13.453 -13.669 1.00 44.28 208 SER A CA 1
ATOM 1600 C C . SER A 1 208 ? -3.147 12.820 -13.161 1.00 44.28 208 SER A C 1
ATOM 1602 O O . SER A 1 208 ? -2.338 12.431 -13.993 1.00 44.28 208 SER A O 1
ATOM 1604 N N . ASN A 1 209 ? -2.936 12.712 -11.841 1.00 53.38 209 ASN A N 1
ATOM 1605 C CA . ASN A 1 209 ? -1.659 12.258 -11.258 1.00 53.38 209 ASN A CA 1
ATOM 1606 C C . ASN A 1 209 ? -1.775 10.937 -10.468 1.00 53.38 209 ASN A C 1
ATOM 1608 O O . ASN A 1 209 ? -0.818 10.480 -9.846 1.00 53.38 209 ASN A O 1
ATOM 1612 N N . LEU A 1 210 ? -2.953 10.308 -10.476 1.00 60.28 210 LEU A N 1
ATOM 1613 C CA . LEU A 1 210 ? -3.178 9.037 -9.791 1.00 60.28 210 LEU A CA 1
ATOM 1614 C C . LEU A 1 210 ? -2.661 7.884 -10.648 1.00 60.28 210 LEU A C 1
ATOM 1616 O O . LEU A 1 210 ? -3.115 7.664 -11.772 1.00 60.28 210 LEU A O 1
ATOM 1620 N N . HIS A 1 211 ? -1.737 7.111 -10.090 1.00 69.94 211 HIS A N 1
ATOM 1621 C CA . HIS A 1 211 ? -1.191 5.938 -10.753 1.00 69.94 211 HIS A CA 1
ATOM 1622 C C . HIS A 1 211 ? -1.806 4.678 -10.158 1.00 69.94 211 HIS A C 1
ATOM 1624 O O . HIS A 1 211 ? -1.908 4.533 -8.937 1.00 69.94 211 HIS A O 1
ATOM 1630 N N . LYS A 1 212 ? -2.207 3.742 -11.026 1.00 76.50 212 LYS A N 1
ATOM 1631 C CA . LYS A 1 212 ? -2.691 2.427 -10.589 1.00 76.50 212 LYS A CA 1
ATOM 1632 C C . LYS A 1 212 ? -1.631 1.780 -9.701 1.00 76.50 212 LYS A C 1
ATOM 1634 O O . LYS A 1 212 ? -0.471 1.704 -10.113 1.00 76.50 212 LYS A O 1
ATOM 1639 N N . GLY A 1 213 ? -2.025 1.255 -8.540 1.00 68.12 213 GLY A N 1
ATOM 1640 C CA . GLY A 1 213 ? -1.094 0.623 -7.595 1.00 68.12 213 GLY A CA 1
ATOM 1641 C C . GLY A 1 213 ? -0.233 -0.476 -8.238 1.00 68.12 213 GLY A C 1
ATOM 1642 O O . GLY A 1 213 ? 0.941 -0.635 -7.905 1.00 68.12 213 GLY A O 1
ATOM 1643 N N . LEU A 1 214 ? -0.772 -1.158 -9.255 1.00 75.88 214 LEU A N 1
ATOM 1644 C CA . LEU A 1 214 ? -0.083 -2.176 -10.053 1.00 75.88 214 LEU A CA 1
ATOM 1645 C C . LEU A 1 214 ? 1.173 -1.671 -10.801 1.00 75.88 214 LEU A C 1
ATOM 1647 O O . LEU A 1 214 ? 2.055 -2.471 -11.120 1.00 75.88 214 LEU A O 1
ATOM 1651 N N . LEU A 1 215 ? 1.258 -0.372 -11.104 1.00 82.19 215 LEU A N 1
ATOM 1652 C CA . LEU A 1 215 ? 2.378 0.235 -11.837 1.00 82.19 215 LEU A CA 1
ATOM 1653 C C . LEU A 1 215 ? 3.459 0.812 -10.917 1.00 82.19 215 LEU A C 1
ATOM 1655 O O . LEU A 1 215 ? 4.540 1.159 -11.392 1.00 82.19 215 LEU A O 1
ATOM 1659 N N . ALA A 1 216 ? 3.205 0.889 -9.611 1.00 81.75 216 ALA A N 1
ATOM 1660 C CA . ALA A 1 216 ? 4.088 1.581 -8.682 1.00 81.75 216 ALA A CA 1
ATOM 1661 C C . ALA A 1 216 ? 5.499 0.964 -8.611 1.00 81.75 216 ALA A C 1
ATOM 1663 O O . ALA A 1 216 ? 6.488 1.696 -8.645 1.00 81.75 216 ALA A O 1
ATOM 1664 N N . ASN A 1 217 ? 5.607 -0.372 -8.603 1.00 85.06 217 ASN A N 1
ATOM 1665 C CA . ASN A 1 217 ? 6.903 -1.063 -8.599 1.00 85.06 217 ASN A CA 1
ATOM 1666 C C . ASN A 1 217 ? 7.695 -0.820 -9.898 1.00 85.06 217 ASN A C 1
ATOM 1668 O O . ASN A 1 217 ? 8.890 -0.534 -9.863 1.00 85.06 217 ASN A O 1
ATOM 1672 N N . VAL A 1 218 ? 7.019 -0.876 -11.050 1.00 88.81 218 VAL A N 1
ATOM 1673 C CA . VAL A 1 218 ? 7.644 -0.610 -12.356 1.00 88.81 218 VAL A CA 1
ATOM 1674 C C . VAL A 1 218 ? 8.157 0.828 -12.413 1.00 88.81 218 VAL A C 1
ATOM 1676 O O . VAL A 1 218 ? 9.275 1.066 -12.869 1.00 88.81 218 VAL A O 1
ATOM 1679 N N . LEU A 1 219 ? 7.383 1.785 -11.896 1.00 87.31 219 LEU A N 1
ATOM 1680 C CA . LEU A 1 219 ? 7.792 3.184 -11.863 1.00 87.31 219 LEU A CA 1
ATOM 1681 C C . LEU A 1 219 ? 8.972 3.425 -10.909 1.00 87.31 219 LEU A C 1
ATOM 1683 O O . LEU A 1 219 ? 9.889 4.168 -11.254 1.00 87.31 219 LEU A O 1
ATOM 1687 N N . HIS A 1 220 ? 9.008 2.752 -9.755 1.00 89.00 220 HIS A N 1
ATOM 1688 C CA . HIS A 1 220 ? 10.174 2.773 -8.869 1.00 89.00 220 HIS A CA 1
ATOM 1689 C C . HIS A 1 220 ? 11.446 2.309 -9.600 1.00 89.00 220 HIS A C 1
ATOM 1691 O O . HIS A 1 220 ? 12.467 3.003 -9.589 1.00 89.00 220 HIS A O 1
ATOM 1697 N N . LEU A 1 221 ? 11.383 1.165 -10.292 1.00 90.56 221 LEU A N 1
ATOM 1698 C CA . LEU A 1 221 ? 12.508 0.641 -11.075 1.00 90.56 221 LEU A CA 1
ATOM 1699 C C . LEU A 1 221 ? 12.909 1.593 -12.211 1.00 90.56 221 LEU A C 1
ATOM 1701 O O . LEU A 1 221 ? 14.100 1.782 -12.474 1.00 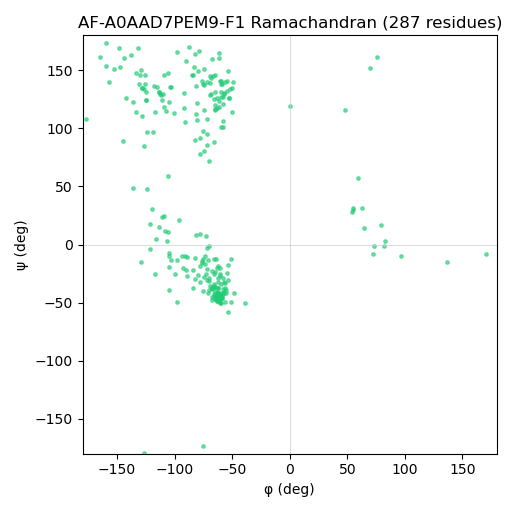90.56 221 LEU A O 1
ATOM 1705 N N . TRP A 1 222 ? 11.928 2.235 -12.846 1.00 91.62 222 TRP A N 1
ATOM 1706 C CA . TRP A 1 222 ? 12.156 3.251 -13.867 1.00 91.62 222 TRP A CA 1
ATOM 1707 C C . TRP A 1 222 ? 12.917 4.460 -13.308 1.00 91.62 222 TRP A C 1
ATOM 1709 O O . TRP A 1 222 ? 13.940 4.843 -13.882 1.00 91.62 222 TRP A O 1
ATOM 1719 N N . HIS A 1 223 ? 12.501 5.017 -12.165 1.00 89.50 223 HIS A N 1
ATOM 1720 C CA . HIS A 1 223 ? 13.214 6.122 -11.511 1.00 89.50 223 HIS A CA 1
ATOM 1721 C C . HIS A 1 223 ? 14.627 5.718 -11.091 1.00 89.50 223 HIS A C 1
ATOM 1723 O O . HIS A 1 223 ? 15.579 6.449 -11.367 1.00 89.50 223 HIS A O 1
ATOM 1729 N N . LYS A 1 224 ? 14.777 4.530 -10.494 1.00 89.81 224 LYS A N 1
ATOM 1730 C CA . LYS A 1 224 ? 16.067 3.980 -10.065 1.00 89.81 224 LYS A CA 1
ATOM 1731 C C . LYS A 1 224 ? 17.058 3.865 -11.229 1.00 89.81 224 LYS A C 1
ATOM 1733 O O . LYS A 1 224 ? 18.228 4.211 -11.076 1.00 89.81 224 LYS A O 1
ATOM 1738 N N . PHE A 1 225 ? 16.594 3.426 -12.401 1.00 92.94 225 PHE A N 1
ATOM 1739 C CA . PHE A 1 225 ? 17.406 3.369 -13.619 1.00 92.94 225 PHE A CA 1
ATOM 1740 C C . PHE A 1 225 ? 17.780 4.763 -14.146 1.00 92.94 225 PHE A C 1
ATOM 1742 O O . PHE A 1 225 ? 18.953 5.010 -14.433 1.00 92.94 225 PHE A O 1
ATOM 1749 N N . HIS A 1 226 ? 16.818 5.686 -14.241 1.00 91.44 226 HIS A N 1
ATOM 1750 C CA . HIS A 1 226 ? 17.060 7.021 -14.805 1.00 91.44 226 HIS A CA 1
ATOM 1751 C C . HIS A 1 226 ? 17.927 7.908 -13.904 1.00 91.44 226 HIS A C 1
ATOM 1753 O O . HIS A 1 226 ? 18.704 8.711 -14.416 1.00 91.44 226 HIS A O 1
ATOM 1759 N N . LYS A 1 227 ? 17.846 7.742 -12.578 1.00 90.31 227 LYS A N 1
ATOM 1760 C CA . LYS A 1 227 ? 18.681 8.471 -11.609 1.00 90.31 227 LYS A CA 1
ATOM 1761 C C . LYS A 1 227 ? 20.104 7.915 -11.490 1.00 90.31 227 LYS A C 1
ATOM 1763 O O . LYS A 1 227 ? 20.982 8.603 -10.973 1.00 90.31 227 LYS A O 1
ATOM 1768 N N . ALA A 1 228 ? 20.359 6.681 -11.930 1.00 92.44 228 ALA A N 1
ATOM 1769 C CA . ALA A 1 228 ? 21.690 6.091 -11.842 1.00 92.44 228 ALA A CA 1
ATOM 1770 C C . ALA A 1 228 ? 22.672 6.743 -12.848 1.00 92.44 228 ALA A C 1
ATOM 1772 O O . ALA A 1 228 ? 22.286 6.976 -14.001 1.00 92.44 228 ALA A O 1
ATOM 1773 N N . PRO A 1 229 ? 23.941 6.999 -12.454 1.00 95.06 229 PRO A N 1
ATOM 1774 C CA . PRO A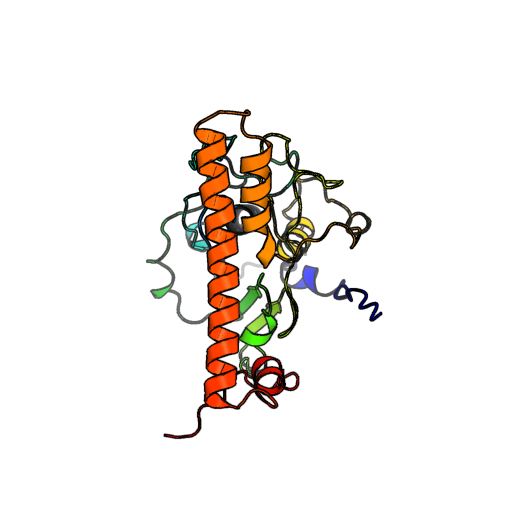 1 229 ? 24.941 7.606 -13.336 1.00 95.06 229 PRO A CA 1
ATOM 1775 C C . PRO A 1 229 ? 25.210 6.771 -14.590 1.00 95.06 229 PRO A C 1
ATOM 1777 O O . PRO A 1 229 ? 25.287 5.539 -14.512 1.00 95.06 229 PRO A O 1
ATOM 1780 N N . ASP A 1 230 ? 25.387 7.435 -15.732 1.00 94.81 230 ASP A N 1
ATOM 1781 C CA . ASP A 1 230 ? 25.717 6.770 -16.995 1.00 94.81 230 ASP A CA 1
ATOM 1782 C C . ASP A 1 230 ? 27.020 5.971 -16.887 1.00 94.81 230 ASP A C 1
ATOM 1784 O O . ASP A 1 230 ? 27.983 6.394 -16.251 1.00 94.81 230 ASP A O 1
ATOM 1788 N N . GLY A 1 231 ? 27.024 4.771 -17.472 1.00 93.69 231 GLY A N 1
ATOM 1789 C CA . GLY A 1 231 ? 28.164 3.850 -17.426 1.00 93.69 231 GLY A CA 1
ATOM 1790 C C . GLY A 1 231 ? 28.403 3.151 -16.080 1.00 93.69 231 GLY A C 1
ATOM 1791 O O . GLY A 1 231 ? 29.312 2.333 -15.995 1.00 93.69 231 GLY A O 1
ATOM 1792 N N . SER A 1 232 ? 27.610 3.423 -15.034 1.00 96.19 232 SER A N 1
ATOM 1793 C CA . SER A 1 232 ? 27.795 2.783 -13.722 1.00 96.19 232 SER A CA 1
ATOM 1794 C C . SER A 1 232 ? 27.214 1.365 -13.642 1.00 96.19 232 SER A C 1
ATOM 1796 O O . SER A 1 232 ? 26.148 1.079 -14.199 1.00 96.19 232 SER A O 1
ATOM 1798 N N . ASP A 1 233 ? 27.834 0.506 -12.824 1.00 95.44 233 ASP A N 1
ATOM 1799 C CA . ASP A 1 233 ? 27.287 -0.816 -12.472 1.00 95.44 233 ASP A CA 1
ATOM 1800 C C . ASP A 1 233 ? 25.886 -0.709 -11.853 1.00 95.44 233 ASP A C 1
ATOM 1802 O O . ASP A 1 233 ? 25.022 -1.556 -12.087 1.00 95.44 233 ASP A O 1
ATOM 1806 N N . LYS A 1 234 ? 25.619 0.377 -11.113 1.00 91.31 234 LYS A N 1
ATOM 1807 C CA . LYS A 1 234 ? 24.296 0.671 -10.546 1.00 91.31 234 LYS A CA 1
ATOM 1808 C C . LYS A 1 234 ? 23.249 0.865 -11.643 1.00 91.31 234 LYS A C 1
ATOM 1810 O O . LYS A 1 234 ? 22.136 0.350 -11.508 1.00 91.31 234 LYS A O 1
ATOM 1815 N N . LYS A 1 235 ? 23.584 1.573 -12.728 1.00 94.94 235 LYS A N 1
ATOM 1816 C CA . LYS A 1 235 ? 22.671 1.779 -13.860 1.00 94.94 235 LYS A CA 1
ATOM 1817 C C . LYS A 1 235 ? 22.406 0.474 -14.593 1.00 94.94 235 LYS A C 1
ATOM 1819 O O . LYS A 1 235 ? 21.245 0.141 -14.816 1.00 94.94 235 LYS A O 1
ATOM 1824 N N . LEU A 1 236 ? 23.452 -0.311 -14.855 1.00 94.88 236 LEU A N 1
ATOM 1825 C CA . LEU A 1 236 ? 23.322 -1.636 -15.463 1.00 94.88 236 LEU A CA 1
ATOM 1826 C C . LEU A 1 236 ? 22.466 -2.584 -14.605 1.00 94.88 236 LEU A C 1
ATOM 1828 O O . LEU A 1 236 ? 21.573 -3.256 -15.119 1.00 94.88 236 LEU A O 1
ATOM 1832 N N . GLY A 1 237 ? 22.704 -2.625 -13.292 1.00 93.75 237 GLY A N 1
ATOM 1833 C CA . GLY A 1 237 ? 21.923 -3.435 -12.355 1.00 93.75 237 GLY A CA 1
ATOM 1834 C C . GLY A 1 237 ? 20.450 -3.022 -12.306 1.00 93.75 237 GLY A C 1
ATOM 1835 O O . GLY A 1 237 ? 19.566 -3.875 -12.356 1.00 93.75 237 GLY A O 1
ATOM 1836 N N . SER A 1 238 ? 20.178 -1.716 -12.285 1.00 93.12 238 SER A N 1
ATOM 1837 C CA . SER A 1 238 ? 18.810 -1.175 -12.284 1.00 93.12 238 SER A CA 1
ATOM 1838 C C . SER A 1 238 ? 18.086 -1.438 -13.608 1.00 93.12 238 SER A C 1
ATOM 1840 O O . SER A 1 238 ? 16.910 -1.793 -13.604 1.00 93.12 238 SER A O 1
ATOM 1842 N N . GLN A 1 239 ? 18.797 -1.353 -14.738 1.00 95.81 239 GLN A N 1
ATOM 1843 C CA . GLN A 1 239 ? 18.266 -1.701 -16.058 1.00 95.81 239 GLN A CA 1
ATOM 1844 C C . GLN A 1 239 ? 17.860 -3.177 -16.130 1.00 95.81 239 GLN A C 1
ATOM 1846 O O . GLN A 1 239 ? 16.776 -3.491 -16.613 1.00 95.81 239 GLN A O 1
ATOM 1851 N N . LYS A 1 240 ? 18.704 -4.083 -15.616 1.00 95.62 240 LYS A N 1
ATOM 1852 C CA . LYS A 1 240 ? 18.395 -5.520 -15.554 1.00 95.62 240 LYS A CA 1
ATOM 1853 C C . LYS A 1 240 ? 17.145 -5.799 -14.717 1.00 95.62 240 LYS A C 1
ATOM 1855 O O . LYS A 1 240 ? 16.325 -6.607 -15.135 1.00 95.62 240 LYS A O 1
ATOM 1860 N N . GLN A 1 241 ? 16.983 -5.124 -13.575 1.00 93.25 241 GLN A N 1
ATOM 1861 C CA . GLN A 1 241 ? 15.782 -5.257 -12.738 1.00 93.25 241 GLN A CA 1
ATOM 1862 C C . GLN A 1 241 ? 14.526 -4.774 -13.475 1.00 93.25 241 GLN A C 1
ATOM 1864 O O . GLN A 1 241 ? 13.540 -5.501 -13.528 1.00 93.25 241 GLN A O 1
ATOM 1869 N N . LEU A 1 242 ? 14.580 -3.588 -14.095 1.00 93.94 242 LEU A N 1
ATOM 1870 C CA . LEU A 1 242 ? 13.454 -3.024 -14.843 1.00 93.94 242 LEU A CA 1
ATOM 1871 C C . LEU A 1 242 ? 13.033 -3.916 -16.019 1.00 93.94 242 LEU A C 1
ATOM 1873 O O . LEU A 1 242 ? 11.856 -4.234 -16.162 1.00 93.94 242 LEU A O 1
ATOM 1877 N N . LEU A 1 243 ? 13.991 -4.342 -16.846 1.00 94.12 243 LEU A N 1
ATOM 1878 C CA . LEU A 1 243 ? 13.710 -5.208 -17.993 1.00 94.12 243 LEU A CA 1
ATOM 1879 C C . LEU A 1 243 ? 13.235 -6.597 -17.559 1.00 94.12 243 LEU A C 1
ATOM 1881 O O . LEU A 1 243 ? 12.360 -7.161 -18.207 1.00 94.12 243 LEU A O 1
ATOM 1885 N N . GLY A 1 244 ? 13.778 -7.132 -16.463 1.00 94.19 244 GLY A N 1
ATOM 1886 C CA . GLY A 1 244 ? 13.333 -8.402 -15.893 1.00 94.19 244 GLY A CA 1
ATOM 1887 C C . GLY A 1 244 ? 11.872 -8.361 -15.446 1.00 94.19 244 GLY A C 1
ATOM 1888 O O . GLY A 1 244 ? 11.118 -9.275 -15.767 1.00 94.19 244 GLY A O 1
ATOM 1889 N N . GLU A 1 245 ? 11.455 -7.286 -14.772 1.00 92.00 245 GLU A N 1
ATOM 1890 C CA . GLU A 1 245 ? 10.063 -7.084 -14.350 1.00 92.00 245 GLU A CA 1
ATOM 1891 C C . GLU A 1 245 ? 9.116 -6.957 -15.553 1.00 92.00 245 GLU A C 1
ATOM 1893 O O . GLU A 1 245 ? 8.083 -7.622 -15.599 1.00 92.00 245 GLU A O 1
ATOM 1898 N N . ILE A 1 246 ? 9.479 -6.152 -16.560 1.00 90.75 246 ILE A N 1
ATOM 1899 C CA . ILE A 1 246 ? 8.674 -5.991 -17.783 1.00 90.75 246 ILE A CA 1
ATOM 1900 C C . ILE A 1 246 ? 8.529 -7.334 -18.507 1.00 90.75 246 ILE A C 1
ATOM 1902 O O . ILE A 1 246 ? 7.410 -7.760 -18.785 1.00 90.75 246 ILE A O 1
ATOM 1906 N N . ALA A 1 247 ? 9.640 -8.038 -18.736 1.00 93.19 247 ALA A N 1
ATOM 1907 C CA . ALA A 1 247 ? 9.634 -9.328 -19.418 1.00 93.19 247 ALA A CA 1
ATOM 1908 C C . ALA A 1 247 ? 8.836 -10.391 -18.647 1.00 93.19 247 ALA A C 1
ATOM 1910 O O . ALA A 1 247 ? 8.148 -11.211 -19.254 1.00 93.19 247 ALA A O 1
ATOM 1911 N N . HIS A 1 248 ? 8.900 -10.387 -17.312 1.00 92.19 248 HIS A N 1
ATOM 1912 C CA . HIS A 1 248 ? 8.108 -11.300 -16.493 1.00 92.19 248 HIS A CA 1
ATOM 1913 C C . HIS A 1 248 ? 6.603 -11.047 -16.652 1.00 92.19 248 HIS A C 1
ATOM 1915 O O . HIS A 1 248 ? 5.843 -11.997 -16.841 1.00 92.19 248 HIS A O 1
ATOM 1921 N N . ARG A 1 249 ? 6.175 -9.780 -16.632 1.00 91.88 249 ARG A N 1
ATOM 1922 C CA . ARG A 1 249 ? 4.765 -9.399 -16.812 1.00 91.88 249 ARG A CA 1
ATOM 1923 C C . ARG A 1 249 ? 4.258 -9.750 -18.208 1.00 91.88 249 ARG A C 1
ATOM 1925 O O . ARG A 1 249 ? 3.238 -10.419 -18.321 1.00 91.88 249 ARG A O 1
ATOM 1932 N N . GLU A 1 250 ? 5.023 -9.408 -19.246 1.00 91.12 250 GLU A N 1
ATOM 1933 C CA . GLU A 1 250 ? 4.723 -9.802 -20.630 1.00 91.12 250 GLU A CA 1
ATOM 1934 C C . GLU A 1 250 ? 4.609 -11.324 -20.772 1.00 91.12 250 GLU A C 1
ATOM 1936 O O . GLU A 1 250 ? 3.706 -11.831 -21.441 1.00 91.12 250 GLU A O 1
ATOM 1941 N N . HIS A 1 251 ? 5.497 -12.072 -20.109 1.00 91.62 251 HIS A N 1
ATOM 1942 C CA . HIS A 1 251 ? 5.441 -13.526 -20.105 1.00 91.62 251 HIS A CA 1
ATOM 1943 C C . HIS A 1 251 ? 4.154 -14.043 -19.456 1.00 91.62 251 HIS A C 1
ATOM 1945 O O . HIS A 1 251 ? 3.489 -14.894 -20.041 1.00 91.62 251 HIS A O 1
ATOM 1951 N N . VAL A 1 252 ? 3.780 -13.550 -18.273 1.00 90.62 252 VAL A N 1
ATOM 1952 C CA . VAL A 1 252 ? 2.551 -13.979 -17.586 1.00 90.62 252 VAL A CA 1
ATOM 1953 C C . VAL A 1 252 ? 1.309 -13.650 -18.418 1.00 90.62 252 VAL A C 1
ATOM 1955 O O . VAL A 1 252 ? 0.472 -14.535 -18.608 1.00 90.62 252 VAL A O 1
ATOM 1958 N N . ASP A 1 253 ? 1.227 -12.445 -18.986 1.00 90.00 253 ASP A N 1
ATOM 1959 C CA . ASP A 1 253 ? 0.118 -12.023 -19.851 1.00 90.00 253 ASP A CA 1
ATOM 1960 C C . ASP A 1 253 ? -0.010 -12.938 -21.077 1.00 90.00 253 ASP A C 1
ATOM 1962 O O . ASP A 1 253 ? -1.092 -13.454 -21.387 1.00 90.00 253 ASP A O 1
ATOM 1966 N N . TYR A 1 254 ? 1.121 -13.227 -21.731 1.00 93.25 254 TYR A N 1
ATOM 1967 C CA . TYR A 1 254 ? 1.179 -14.177 -22.837 1.00 93.25 254 TYR A CA 1
ATOM 1968 C C . TYR A 1 254 ? 0.708 -15.573 -22.415 1.00 93.25 254 TYR A C 1
ATOM 1970 O O . TYR A 1 254 ? -0.088 -16.197 -23.118 1.00 93.25 254 TYR A O 1
ATOM 1978 N N . ARG A 1 255 ? 1.168 -16.079 -21.263 1.00 93.44 255 ARG A N 1
ATOM 1979 C CA . ARG A 1 255 ? 0.804 -17.418 -20.775 1.00 93.44 255 ARG A CA 1
ATOM 1980 C C . ARG A 1 255 ? -0.681 -17.520 -20.444 1.00 93.44 255 ARG A C 1
ATOM 1982 O O . ARG A 1 255 ? -1.282 -18.531 -20.799 1.00 93.44 255 ARG A O 1
ATOM 1989 N N . MET A 1 256 ? -1.276 -16.498 -19.831 1.00 91.94 256 MET A N 1
ATOM 1990 C CA . MET A 1 256 ? -2.714 -16.471 -19.542 1.00 91.94 256 MET A CA 1
ATOM 1991 C C . MET A 1 256 ? -3.542 -16.468 -20.829 1.00 91.94 256 MET A C 1
ATOM 1993 O O . MET A 1 256 ? -4.442 -17.296 -20.981 1.00 91.94 256 MET A O 1
ATOM 1997 N N . SER A 1 257 ? -3.182 -15.617 -21.796 1.00 89.50 257 SER A N 1
ATOM 1998 C CA . SER A 1 257 ? -3.840 -15.590 -23.108 1.00 89.50 257 SER A CA 1
ATOM 1999 C C . SER A 1 257 ? -3.698 -16.924 -23.849 1.00 89.50 257 SER A C 1
ATOM 2001 O O . SER A 1 257 ? -4.671 -17.449 -24.394 1.00 89.50 257 SER A O 1
ATOM 2003 N N . HIS A 1 258 ? -2.502 -17.519 -23.828 1.00 92.19 258 HIS A N 1
ATOM 2004 C CA . HIS A 1 258 ? -2.235 -18.796 -24.481 1.00 92.19 258 HIS A CA 1
ATOM 2005 C C . HIS A 1 258 ? -3.061 -19.938 -23.877 1.00 92.19 258 HIS A C 1
ATOM 2007 O O . HIS A 1 258 ? -3.676 -20.698 -24.621 1.00 92.19 258 HIS A O 1
ATOM 2013 N N . ILE A 1 259 ? -3.137 -20.031 -22.545 1.00 93.69 259 ILE A N 1
ATOM 2014 C CA . ILE A 1 259 ? -3.971 -21.030 -21.858 1.00 93.69 259 ILE A CA 1
ATOM 2015 C C . ILE A 1 259 ? -5.452 -20.828 -22.201 1.00 93.69 259 ILE A C 1
ATOM 2017 O O . ILE A 1 259 ? -6.131 -21.801 -22.520 1.00 93.69 259 ILE A O 1
ATOM 2021 N N . GLY A 1 260 ? -5.948 -19.586 -22.205 1.00 92.31 260 GLY A N 1
ATOM 2022 C CA . GLY A 1 260 ? -7.324 -19.298 -22.621 1.00 92.31 260 GLY A CA 1
ATOM 2023 C C . GLY A 1 260 ? -7.613 -19.754 -24.051 1.00 92.31 260 GLY A C 1
ATOM 2024 O O . GLY A 1 260 ? -8.626 -20.407 -24.297 1.00 92.31 260 GLY A O 1
ATOM 2025 N N . ASN A 1 261 ? -6.688 -19.501 -24.981 1.00 94.50 261 ASN A N 1
ATOM 2026 C CA . ASN A 1 261 ? -6.826 -19.933 -26.374 1.00 94.50 261 ASN A CA 1
ATOM 2027 C C . ASN A 1 261 ? -6.817 -21.462 -26.510 1.00 94.50 261 ASN A C 1
ATOM 2029 O O . ASN A 1 261 ? -7.552 -21.995 -27.337 1.00 94.50 261 ASN A O 1
ATOM 2033 N N . LEU A 1 262 ? -6.023 -22.170 -25.699 1.00 95.25 262 LEU A N 1
ATOM 2034 C CA . LEU A 1 262 ? -6.008 -23.636 -25.675 1.00 95.25 262 LEU A CA 1
ATOM 2035 C C . LEU A 1 262 ? -7.317 -24.229 -25.135 1.00 95.25 262 LEU A C 1
ATOM 2037 O O . LEU A 1 262 ? -7.756 -25.265 -25.626 1.00 95.25 262 LEU A O 1
ATOM 2041 N N . LEU A 1 263 ? -7.927 -23.596 -24.129 1.00 95.06 263 LEU A N 1
ATOM 2042 C CA . LEU A 1 263 ? -9.132 -24.109 -23.467 1.00 95.06 263 LEU A CA 1
ATOM 2043 C C . LEU A 1 263 ? -10.430 -23.750 -24.198 1.00 95.06 263 LEU A C 1
ATOM 2045 O O . LEU A 1 263 ? -11.351 -24.562 -24.233 1.00 95.06 263 LEU A O 1
ATOM 2049 N N . PHE A 1 264 ? -10.513 -22.544 -24.761 1.00 95.25 264 PHE A N 1
ATOM 2050 C CA . PHE A 1 264 ? -11.763 -21.978 -25.284 1.00 95.25 264 PHE A CA 1
ATOM 2051 C C . PHE A 1 264 ? -11.696 -21.626 -26.776 1.00 95.25 264 PHE A C 1
ATOM 2053 O O . PHE A 1 264 ? -12.696 -21.227 -27.361 1.00 95.25 264 PHE A O 1
ATOM 2060 N N . GLY A 1 265 ? -10.532 -21.777 -27.413 1.00 93.50 265 GLY A N 1
ATOM 2061 C CA . GLY A 1 265 ? -10.313 -21.338 -28.788 1.00 93.50 265 GLY A CA 1
ATOM 2062 C C . GLY A 1 265 ? -10.142 -19.819 -28.912 1.00 93.50 265 GLY A C 1
ATOM 2063 O O . GLY A 1 265 ? -10.507 -19.040 -28.032 1.00 93.50 265 GLY A O 1
ATOM 2064 N N . HIS A 1 266 ? -9.572 -19.377 -30.035 1.00 89.38 266 HIS A N 1
ATOM 2065 C CA . HIS A 1 266 ? -9.240 -17.964 -30.260 1.00 89.38 266 HIS A CA 1
ATOM 2066 C C . HIS A 1 266 ? -10.454 -17.024 -30.269 1.00 89.38 266 HIS A C 1
ATOM 2068 O O . HIS A 1 266 ? -10.317 -15.868 -29.876 1.00 89.38 266 HIS A O 1
ATOM 2074 N N . ALA A 1 267 ? -11.618 -17.498 -30.722 1.00 88.44 267 ALA A N 1
ATOM 2075 C CA . ALA A 1 267 ? -12.822 -16.675 -30.826 1.00 88.44 267 ALA A CA 1
ATOM 2076 C C . ALA A 1 267 ? -13.406 -16.316 -29.449 1.00 88.44 267 ALA A C 1
ATOM 2078 O O . ALA A 1 267 ? -13.818 -15.177 -29.239 1.00 88.44 267 ALA A O 1
ATOM 2079 N N . ASP A 1 268 ? -13.387 -17.263 -28.505 1.00 91.00 268 ASP A N 1
ATOM 2080 C CA . ASP A 1 268 ? -14.090 -17.124 -27.225 1.00 91.00 268 ASP A CA 1
ATOM 2081 C C . ASP A 1 268 ? -13.160 -16.824 -26.043 1.00 91.00 268 ASP A C 1
ATOM 2083 O O . ASP A 1 268 ? -13.611 -16.288 -25.031 1.00 91.00 268 ASP A O 1
ATOM 2087 N N . SER A 1 269 ? -11.858 -17.101 -26.169 1.00 91.88 269 SER A N 1
ATOM 2088 C CA . SER A 1 269 ? -10.856 -16.898 -25.111 1.00 91.88 269 SER A CA 1
ATOM 2089 C C . SER A 1 269 ? -10.894 -15.494 -24.501 1.00 91.88 269 SER A C 1
ATOM 2091 O O . SER A 1 269 ? -10.991 -15.354 -23.282 1.00 91.88 269 SER A O 1
ATOM 2093 N N . ALA A 1 270 ? -10.894 -14.445 -25.332 1.00 89.38 270 ALA A N 1
ATOM 2094 C CA . ALA A 1 270 ? -10.925 -13.070 -24.839 1.00 89.38 270 ALA A CA 1
ATOM 2095 C C . ALA A 1 270 ? -12.200 -12.781 -24.035 1.00 89.38 270 ALA A C 1
ATOM 2097 O O . ALA A 1 270 ? -12.124 -12.197 -22.955 1.00 89.38 270 ALA A O 1
ATOM 2098 N N . ASN A 1 271 ? -13.357 -13.240 -24.521 1.00 90.56 271 ASN A N 1
ATOM 2099 C CA . ASN A 1 271 ? -14.628 -13.063 -23.826 1.00 90.56 271 ASN A CA 1
ATOM 2100 C C . ASN A 1 271 ? -14.607 -13.786 -22.477 1.00 90.56 271 ASN A C 1
ATOM 2102 O O . ASN A 1 271 ? -14.925 -13.177 -21.461 1.00 90.56 271 ASN A O 1
ATOM 2106 N N . VAL A 1 272 ? -14.179 -15.050 -22.433 1.00 90.38 272 VAL A N 1
ATOM 2107 C CA . VAL A 1 272 ? -14.149 -15.838 -21.189 1.00 90.38 272 VAL A CA 1
ATOM 2108 C C . VAL A 1 272 ? -13.181 -15.244 -20.162 1.00 90.38 272 VAL A C 1
ATOM 2110 O O . VAL A 1 272 ? -13.549 -15.112 -18.998 1.00 90.38 272 VAL A O 1
ATOM 2113 N N . LEU A 1 273 ? -11.974 -14.847 -20.579 1.00 88.62 273 LEU A N 1
ATOM 2114 C CA . LEU A 1 273 ? -10.941 -14.322 -19.677 1.00 88.62 273 LEU A CA 1
ATOM 2115 C C . LEU A 1 273 ? -11.236 -12.910 -19.151 1.00 88.62 273 LEU A C 1
ATOM 2117 O O . LEU A 1 273 ? -10.733 -12.545 -18.092 1.00 88.62 273 LEU A O 1
ATOM 2121 N N . THR A 1 274 ? -12.021 -12.114 -19.882 1.00 89.69 274 THR A N 1
ATOM 2122 C CA . THR A 1 274 ? -12.339 -10.723 -19.505 1.00 89.69 274 THR A CA 1
ATOM 2123 C C . THR A 1 274 ? -13.753 -10.546 -18.959 1.00 89.69 274 THR A C 1
ATOM 2125 O O . THR A 1 274 ? -14.092 -9.463 -18.482 1.00 89.69 274 THR A O 1
ATOM 2128 N N . THR A 1 275 ? -14.591 -11.588 -19.003 1.00 90.50 275 THR A N 1
ATOM 2129 C CA . THR A 1 275 ? -15.956 -11.523 -18.472 1.00 90.50 275 THR A CA 1
ATOM 2130 C C . THR A 1 275 ? -15.931 -11.286 -16.970 1.00 90.50 275 THR A C 1
ATOM 2132 O O . THR A 1 275 ? -15.372 -12.069 -16.203 1.00 90.50 275 THR A O 1
ATOM 2135 N N . VAL A 1 276 ? -16.642 -10.247 -16.542 1.00 88.56 276 VAL A N 1
ATOM 2136 C CA . VAL A 1 276 ? -16.850 -9.936 -15.132 1.00 88.56 276 VAL A CA 1
ATOM 2137 C C . VAL A 1 276 ? -18.262 -10.336 -14.718 1.00 88.56 276 VAL A C 1
ATOM 2139 O O . VAL A 1 276 ? -19.236 -10.095 -15.437 1.00 88.56 276 VAL A O 1
ATOM 2142 N N . ARG A 1 277 ? -18.388 -10.974 -13.552 1.00 88.00 277 ARG A N 1
ATOM 2143 C CA . ARG A 1 277 ? -19.692 -11.353 -12.994 1.00 88.00 277 ARG A CA 1
ATOM 2144 C C . ARG A 1 277 ? -20.500 -10.120 -12.593 1.00 88.00 277 ARG A C 1
ATOM 2146 O O . ARG A 1 277 ? -19.962 -9.034 -12.385 1.00 88.00 277 ARG A O 1
ATOM 2153 N N . ARG A 1 278 ? -21.820 -10.290 -12.475 1.00 88.06 278 ARG A N 1
ATOM 2154 C CA . ARG A 1 278 ? -22.690 -9.199 -12.016 1.00 88.06 278 ARG A CA 1
ATOM 2155 C C . ARG A 1 278 ? -22.377 -8.877 -10.556 1.00 88.06 278 ARG A C 1
ATOM 2157 O O . ARG A 1 278 ? -22.118 -9.791 -9.776 1.00 88.06 278 ARG A O 1
ATOM 2164 N N . ALA A 1 279 ? -22.465 -7.598 -10.198 1.00 87.38 279 ALA A N 1
ATOM 2165 C CA . ALA A 1 279 ? -22.228 -7.131 -8.835 1.00 87.38 279 ALA A CA 1
ATOM 2166 C C . ALA A 1 279 ? -23.032 -7.947 -7.808 1.00 87.38 279 ALA A C 1
ATOM 2168 O O . ALA A 1 279 ? -24.220 -8.229 -8.007 1.00 87.38 279 ALA A O 1
ATOM 2169 N N . GLY A 1 280 ? -22.368 -8.336 -6.720 1.00 82.62 280 GLY A N 1
ATOM 2170 C CA . GLY A 1 280 ? -22.948 -9.166 -5.661 1.00 82.62 280 GLY A CA 1
ATOM 2171 C C . GLY A 1 280 ? -22.964 -10.677 -5.933 1.00 82.62 280 GLY A C 1
ATOM 2172 O O . GLY A 1 280 ? -23.405 -11.429 -5.063 1.00 82.62 280 GLY A O 1
ATOM 2173 N N . GLN A 1 281 ? -22.487 -11.147 -7.092 1.00 85.12 281 GLN A N 1
ATOM 2174 C CA . GLN A 1 281 ? -22.223 -12.571 -7.322 1.00 85.12 281 GLN A CA 1
ATOM 2175 C C . GLN A 1 281 ? -20.831 -12.964 -6.815 1.00 85.12 281 GLN A C 1
ATOM 2177 O O . GLN A 1 281 ? -19.876 -12.208 -6.948 1.00 85.12 281 GLN A O 1
ATOM 2182 N N . LEU A 1 282 ? -20.704 -14.197 -6.313 1.00 84.31 282 LEU A N 1
ATOM 2183 C CA . LEU A 1 282 ? -19.410 -14.779 -5.951 1.00 84.31 282 LEU A CA 1
ATOM 2184 C C . LEU A 1 282 ? -18.480 -14.854 -7.166 1.00 84.31 282 LEU A C 1
ATOM 2186 O O . LEU A 1 282 ? -18.919 -15.297 -8.232 1.00 84.31 282 LEU A O 1
ATOM 2190 N N . LEU A 1 283 ? -17.199 -14.514 -6.981 1.00 82.69 283 LEU A N 1
ATOM 2191 C CA . LEU A 1 283 ? -16.169 -14.606 -8.024 1.00 82.69 283 LEU A CA 1
ATOM 2192 C C . LEU A 1 283 ? -16.041 -16.037 -8.575 1.00 82.69 283 LEU A C 1
ATOM 2194 O O . LEU A 1 283 ? -16.005 -16.241 -9.788 1.00 82.69 283 LEU A O 1
ATOM 2198 N N . LEU A 1 284 ? -16.062 -17.035 -7.687 1.00 84.56 284 LEU A N 1
ATOM 2199 C CA . LEU A 1 284 ? -16.052 -18.454 -8.030 1.00 84.56 284 LEU A CA 1
ATOM 2200 C C . LEU A 1 284 ? -17.202 -19.173 -7.319 1.00 84.56 284 LEU A C 1
ATOM 2202 O O . LEU A 1 284 ? -17.420 -18.993 -6.125 1.00 84.56 284 LEU A O 1
ATOM 2206 N N . MET A 1 285 ? -17.919 -20.014 -8.063 1.00 77.56 285 MET A N 1
ATOM 2207 C CA . MET A 1 285 ? -18.890 -20.961 -7.512 1.00 77.56 285 MET A CA 1
ATOM 2208 C C . MET A 1 285 ? -18.278 -22.351 -7.637 1.00 77.56 285 MET A C 1
ATOM 2210 O O . MET A 1 285 ? -18.062 -22.815 -8.754 1.00 77.56 285 MET A O 1
ATOM 2214 N N . ILE A 1 286 ? -17.996 -23.002 -6.513 1.00 67.56 286 ILE A N 1
ATOM 2215 C CA . ILE A 1 286 ? -17.636 -24.419 -6.506 1.00 67.56 286 ILE A CA 1
ATOM 2216 C C . ILE A 1 286 ? -18.951 -25.175 -6.307 1.00 67.56 286 ILE A C 1
ATOM 2218 O O . ILE A 1 286 ? -19.646 -24.950 -5.316 1.00 67.56 286 ILE A O 1
ATOM 2222 N N . GLY A 1 287 ? -19.346 -25.986 -7.292 1.00 62.94 287 GLY A N 1
ATOM 2223 C CA . GLY A 1 287 ? -20.519 -26.852 -7.158 1.00 62.94 287 GLY A CA 1
ATOM 2224 C C . GLY A 1 287 ? -20.330 -27.856 -6.014 1.00 62.94 287 GLY A C 1
ATOM 2225 O O . GLY A 1 287 ? -19.192 -28.080 -5.593 1.00 62.94 287 GLY A O 1
ATOM 2226 N N . PRO A 1 288 ? -21.408 -28.458 -5.484 1.00 54.50 288 PRO A N 1
ATOM 2227 C CA . PRO A 1 288 ? -21.249 -29.568 -4.553 1.00 54.50 288 PRO A CA 1
ATOM 2228 C C . PRO A 1 288 ? -20.425 -30.672 -5.233 1.00 54.50 288 PRO A C 1
ATOM 2230 O O . PRO A 1 288 ? -20.689 -31.011 -6.388 1.00 54.50 288 PRO A O 1
ATOM 2233 N N . ALA A 1 289 ? -19.394 -31.142 -4.526 1.00 51.00 289 ALA A N 1
ATOM 2234 C CA . ALA A 1 289 ? -18.576 -32.284 -4.924 1.00 51.00 289 ALA A CA 1
ATOM 2235 C C . ALA A 1 289 ? -19.385 -33.587 -4.891 1.00 51.00 289 ALA A C 1
ATOM 2237 O O . ALA A 1 289 ? -20.301 -33.684 -4.040 1.00 51.00 289 ALA A O 1
#